Protein AF-A0AAU1HP41-F1 (afdb_monomer_lite)

Secondary structure (DSSP, 8-state):
-GGGGGTTT-HHHHHHHHHHHHHHH--SSSS--TT---TTTHHHHHHHHHHHTEE--SBTB--EEE---SSSEEEEE-TTS-EEEEE-TT--TT--EEEEEEETTEE---SEE-HHHHHH-EEEEEEEESS--TTTT-SGGGSPP---SSS------SPPP--B--EETTTTPEEEEGGG--STTEEEEEE-----GGG-EEE-TTSBEEETTEEEEEES-SSTTPEEEEE-----GGGB-EEETTTTEEEETTTTEEEE-GGG---TTEE-EEE-----GGG-EE---

Radius of gyration: 26.02 Å; chains: 1; bounding box: 63×40×63 Å

pLDDT: mean 93.65, std 10.27, range [44.28, 98.88]

Sequence (289 aa):
MPWEYTYIGQPWKTQRIVRQVQNELWNNSPANWGVGNDDLGTMSAWYVWSAMGFYPQTPGTADLALGSPLFTNVTITLGNGKKMVVNAPKAATDAPYVQSATLNGSTWNNAYLPPSFVSDGGTLNLDLGTSANTGWATAPSSAPPSYGGNGGPKPPGPQPLPTGPVRSGIAGKCLDVDQGSSADGTRIQTWSCNNSAAQQFALTPDGNLRGLGKCADISGGTENHASVVLWSCHGGPNQKWTYNASTKALVNPQSGRCLDIPESSDRDGTQLQIFDCNSTAAQQWSLPS

Foldseek 3Di:
DLLCCLQQLAQLSSLVVLLVCLVPQDDDDPDDRNQPDCVVVVVVVSNVQVQCQWAPPDPLFQKTQGWAHQDQWDWDQDPVRAIAIEHENPRHSQFSAFPFKDWQNHGQQARIDHSCCRVHNTYMYTYTGNDHDSPGQRDNVRGDDDDPPPPDPDRDGPPPAQWFFWFFLQVRWGFFFVVLDQDAFTFGFTAHDDRDQRRIWGQDPLQFTDGPQFGFFFADDLAWFGFTHTHHDPSDLRRGWDADPVLQFTARPVNRWTFFQPPSDNDGPGTIHTDHDDSDSRGHIDGGD

Structure (mmCIF, N/CA/C/O backbone):
data_AF-A0AAU1HP41-F1
#
_entry.id   AF-A0AAU1HP41-F1
#
loop_
_atom_site.group_PDB
_atom_site.id
_atom_site.type_symbol
_atom_site.label_atom_id
_atom_site.label_alt_id
_atom_site.label_comp_id
_atom_site.label_asym_id
_atom_site.label_entity_id
_atom_site.label_seq_id
_atom_site.pdbx_PDB_ins_code
_atom_site.Cartn_x
_atom_site.Cartn_y
_atom_site.Cartn_z
_atom_site.occupancy
_atom_site.B_iso_or_equiv
_atom_site.auth_seq_id
_atom_site.auth_comp_id
_atom_site.auth_asym_id
_atom_site.auth_atom_id
_atom_site.pdbx_PDB_model_num
ATOM 1 N N . MET A 1 1 ? -16.060 14.290 11.381 1.00 79.44 1 MET A N 1
ATOM 2 C CA . MET A 1 1 ? -14.845 13.453 11.480 1.00 79.44 1 MET A CA 1
ATOM 3 C C . MET A 1 1 ? -14.662 12.982 12.922 1.00 79.44 1 MET A C 1
ATOM 5 O O . MET A 1 1 ? -14.083 13.715 13.711 1.00 79.44 1 MET A O 1
ATOM 9 N N . PRO A 1 2 ? -15.211 11.815 13.311 1.00 92.75 2 PRO A N 1
ATOM 10 C CA . PRO A 1 2 ? -15.172 11.329 14.699 1.00 92.75 2 PRO A CA 1
ATOM 11 C C . PRO A 1 2 ? -13.755 11.129 15.246 1.00 92.75 2 PRO A C 1
ATOM 13 O O . PRO A 1 2 ? -13.524 11.347 16.429 1.00 92.75 2 PRO A O 1
ATOM 16 N N . TRP A 1 3 ? -12.819 10.740 14.378 1.00 96.06 3 TRP A N 1
ATOM 17 C CA . TRP A 1 3 ? -11.441 10.408 14.730 1.00 96.06 3 TRP A CA 1
ATOM 18 C C . TRP A 1 3 ? -10.647 11.588 15.296 1.00 96.06 3 TRP A C 1
ATOM 20 O O . TRP A 1 3 ? -9.778 11.369 16.125 1.00 96.06 3 TRP A O 1
ATOM 30 N N . GLU A 1 4 ? -11.002 12.835 14.977 1.00 95.38 4 GLU A N 1
ATOM 31 C CA . GLU A 1 4 ? -10.253 14.013 15.444 1.00 95.38 4 GLU A CA 1
ATOM 32 C C . GLU A 1 4 ? -10.264 14.203 16.965 1.00 95.38 4 GLU A C 1
ATOM 34 O O . GLU A 1 4 ? -9.373 14.839 17.529 1.00 95.38 4 GLU A O 1
ATOM 39 N N . TYR A 1 5 ? -11.223 13.599 17.675 1.00 97.50 5 TYR A N 1
ATOM 40 C CA . TYR A 1 5 ? -11.211 13.639 19.133 1.00 97.50 5 TYR A CA 1
ATOM 41 C C . TYR A 1 5 ? -9.976 12.949 19.742 1.00 97.50 5 TYR A C 1
ATOM 43 O O . TYR A 1 5 ? -9.585 13.316 20.852 1.00 97.50 5 TYR A O 1
ATOM 51 N N . THR A 1 6 ? -9.319 12.013 19.040 1.00 95.62 6 THR A N 1
ATOM 52 C CA . THR A 1 6 ? -8.060 11.406 19.516 1.00 95.62 6 THR A CA 1
ATOM 53 C C . THR A 1 6 ? -6.905 12.405 19.528 1.00 95.62 6 THR A C 1
ATOM 55 O O . THR A 1 6 ? -6.039 12.314 20.393 1.00 95.62 6 THR A O 1
ATOM 58 N N . TYR A 1 7 ? -6.900 13.381 18.616 1.00 94.62 7 TYR A N 1
ATOM 59 C CA . TYR A 1 7 ? -5.837 14.387 18.494 1.00 94.62 7 TYR A CA 1
ATOM 60 C C . TYR A 1 7 ? -5.927 15.475 19.565 1.00 94.62 7 TYR A C 1
ATOM 62 O O . TYR A 1 7 ? -4.925 16.096 19.906 1.00 94.62 7 TYR A O 1
ATOM 70 N N . ILE A 1 8 ? -7.115 15.680 20.139 1.00 94.94 8 ILE A N 1
ATOM 71 C CA . ILE A 1 8 ? -7.356 16.678 21.193 1.00 94.94 8 ILE A CA 1
ATOM 72 C C . ILE A 1 8 ? -7.513 16.054 22.588 1.00 94.94 8 ILE A C 1
ATOM 74 O O . ILE A 1 8 ? -8.130 16.654 23.471 1.00 94.94 8 ILE A O 1
ATOM 78 N N . GLY A 1 9 ? -6.989 14.839 22.785 1.00 96.06 9 GLY A N 1
ATOM 79 C CA . GLY A 1 9 ? -6.957 14.164 24.088 1.00 96.06 9 GLY A CA 1
ATOM 80 C C . GLY A 1 9 ? -8.326 13.704 24.596 1.00 96.06 9 GLY A C 1
ATOM 81 O O . GLY A 1 9 ? -8.519 13.572 25.803 1.00 96.06 9 GLY A O 1
ATOM 82 N N . GLN A 1 10 ? -9.293 13.479 23.699 1.00 98.25 10 GLN A N 1
ATOM 83 C CA . GLN A 1 10 ? -10.660 13.066 24.043 1.00 98.25 10 GLN A CA 1
ATOM 84 C C . GLN A 1 10 ? -11.098 11.764 23.345 1.00 98.25 10 GLN A C 1
ATOM 86 O O . GLN A 1 10 ? -12.212 11.703 22.815 1.00 98.25 10 GLN A O 1
ATOM 91 N N . PRO A 1 11 ? -10.282 10.691 23.341 1.00 98.31 11 PRO A N 1
ATOM 92 C CA . PRO A 1 11 ? -10.546 9.481 22.553 1.00 98.31 11 PRO A CA 1
ATOM 93 C C . PRO A 1 11 ? -11.889 8.799 22.871 1.00 98.31 11 PRO A C 1
ATOM 95 O O . PRO A 1 11 ? -12.501 8.202 21.985 1.00 98.31 11 PRO A O 1
ATOM 98 N N . TRP A 1 12 ? -12.424 8.946 24.089 1.00 98.69 12 TRP A N 1
ATOM 99 C CA . TRP A 1 12 ? -13.753 8.425 24.443 1.00 98.69 12 TRP A CA 1
ATOM 100 C C . TRP A 1 12 ? -14.886 9.036 23.601 1.00 98.69 12 TRP A C 1
ATOM 102 O O . TRP A 1 12 ? -15.917 8.397 23.384 1.00 98.69 12 TRP A O 1
ATOM 112 N N . LYS A 1 13 ? -14.713 10.259 23.079 1.00 98.56 13 LYS A N 1
ATOM 113 C CA . LYS A 1 13 ? -15.671 10.859 22.141 1.00 98.56 13 LYS A CA 1
ATOM 114 C C . LYS A 1 13 ? -15.583 10.215 20.757 1.00 98.56 13 LYS A C 1
ATOM 116 O O . LYS A 1 13 ? -16.639 9.965 20.181 1.00 98.56 13 LYS A O 1
ATOM 121 N N . THR A 1 14 ? -14.382 9.882 20.266 1.00 98.50 14 THR A N 1
ATOM 122 C CA . THR A 1 14 ? -14.207 9.072 19.043 1.00 98.50 14 THR A CA 1
ATOM 123 C C . THR A 1 14 ? -14.948 7.750 19.189 1.00 98.50 14 THR A C 1
ATOM 125 O O . THR A 1 14 ? -15.800 7.432 18.367 1.00 98.50 14 THR A O 1
ATOM 128 N N . GLN A 1 15 ? -14.679 7.022 20.275 1.00 98.50 15 GLN A N 1
ATOM 129 C CA . GLN A 1 15 ? -15.275 5.715 20.567 1.00 98.50 15 GLN A CA 1
ATOM 130 C C . GLN A 1 15 ? -16.809 5.765 20.549 1.00 98.50 15 GLN A C 1
ATOM 132 O O . GLN A 1 15 ? -17.451 4.969 19.864 1.00 98.50 15 GLN A O 1
ATOM 137 N N . ARG A 1 16 ? -17.401 6.753 21.233 1.00 98.12 16 ARG A N 1
ATOM 138 C CA . ARG A 1 16 ? -18.856 6.957 21.267 1.00 98.12 16 ARG A CA 1
ATOM 139 C C . ARG A 1 16 ? -19.442 7.246 19.886 1.00 98.12 16 ARG A C 1
ATOM 141 O O . ARG A 1 16 ? -20.407 6.599 19.494 1.00 98.12 16 ARG A O 1
ATOM 148 N N . ILE A 1 17 ? -18.887 8.220 19.162 1.00 97.94 17 ILE A N 1
ATOM 149 C CA . ILE A 1 17 ? -19.457 8.666 17.883 1.00 97.94 17 ILE A CA 1
ATOM 150 C C . ILE A 1 17 ? -19.257 7.614 16.789 1.00 97.94 17 ILE A C 1
ATOM 152 O O . ILE A 1 17 ? -20.177 7.371 16.016 1.00 97.94 17 ILE A O 1
ATOM 156 N N . VAL A 1 18 ? -18.099 6.947 16.732 1.00 97.81 18 VAL A N 1
ATOM 157 C CA . VAL A 1 18 ? -17.873 5.843 15.784 1.00 97.81 18 VAL A CA 1
ATOM 158 C C . VAL A 1 18 ? -18.879 4.720 16.027 1.00 97.81 18 VAL A C 1
ATOM 160 O O . VAL A 1 18 ? -19.493 4.251 15.072 1.00 97.81 18 VAL A O 1
ATOM 163 N N . ARG A 1 19 ? -19.116 4.334 17.289 1.00 97.62 19 ARG A N 1
ATOM 164 C CA . ARG A 1 19 ? -20.118 3.309 17.606 1.00 97.62 19 ARG A CA 1
ATOM 165 C C . ARG A 1 19 ? -21.534 3.744 17.251 1.00 97.62 19 ARG A C 1
ATOM 167 O O . ARG A 1 19 ? -22.292 2.947 16.711 1.00 97.62 19 ARG A O 1
ATOM 174 N N . GLN A 1 20 ? -21.879 5.002 17.507 1.00 95.88 20 GLN A N 1
ATOM 175 C CA . GLN A 1 20 ? -23.170 5.553 17.106 1.00 95.88 20 GLN A CA 1
ATOM 176 C C . GLN A 1 20 ? -23.376 5.432 15.588 1.00 95.88 20 GLN A C 1
ATOM 178 O O . GLN A 1 20 ? -24.376 4.877 15.149 1.00 95.88 20 GLN A O 1
ATOM 183 N N . VAL A 1 21 ? -22.388 5.849 14.790 1.00 94.94 21 VAL A N 1
ATOM 184 C CA . VAL A 1 21 ? -22.427 5.735 13.322 1.00 94.94 21 VAL A CA 1
ATOM 185 C C . VAL A 1 21 ? -22.571 4.278 12.869 1.00 94.94 21 VAL A C 1
ATOM 187 O O . VAL A 1 21 ? -23.380 3.989 11.990 1.00 94.94 21 VAL A O 1
ATOM 190 N N . GLN A 1 22 ? -21.818 3.354 13.473 1.00 94.62 22 GLN A N 1
ATOM 191 C CA . GLN A 1 22 ? -21.912 1.920 13.177 1.00 94.62 22 GLN A CA 1
ATOM 192 C C . GLN A 1 22 ? -23.307 1.352 13.463 1.00 94.62 22 GLN A C 1
ATOM 194 O O . GLN A 1 22 ? -23.790 0.540 12.682 1.00 94.62 22 GLN A O 1
ATOM 199 N N . ASN A 1 23 ? -23.942 1.772 14.558 1.00 92.56 23 ASN A N 1
ATOM 200 C CA . ASN A 1 23 ? -25.245 1.259 14.981 1.00 92.56 23 ASN A CA 1
ATOM 201 C C . ASN A 1 23 ? -26.420 1.890 14.215 1.00 92.56 23 ASN A C 1
ATOM 203 O O . ASN A 1 23 ? -27.453 1.247 14.058 1.00 92.56 23 ASN A O 1
ATOM 207 N N . GLU A 1 24 ? -26.293 3.149 13.788 1.00 92.12 24 GLU A N 1
ATOM 208 C CA . GLU A 1 24 ? -27.407 3.913 13.209 1.00 92.12 24 GLU A CA 1
ATOM 209 C C . GLU A 1 24 ? -27.415 3.911 11.678 1.00 92.12 24 GLU A C 1
ATOM 211 O O . GLU A 1 24 ? -28.488 3.920 11.077 1.00 92.12 24 GLU A O 1
ATOM 216 N N . LEU A 1 25 ? -26.245 3.917 11.027 1.00 92.31 25 LEU A N 1
ATOM 217 C CA . LEU A 1 25 ? -26.177 4.094 9.569 1.00 92.31 25 LEU A CA 1
ATOM 218 C C . LEU A 1 25 ? -26.059 2.778 8.795 1.00 92.31 25 LEU A C 1
ATOM 220 O O . LEU A 1 25 ? -26.446 2.725 7.625 1.00 92.31 25 LEU A O 1
ATOM 224 N N . TRP A 1 26 ? -25.543 1.726 9.433 1.00 90.62 26 TRP A N 1
ATOM 225 C CA . TRP A 1 26 ? -25.261 0.442 8.795 1.00 90.62 26 TRP A CA 1
ATOM 226 C C . TRP A 1 26 ? -26.272 -0.625 9.196 1.00 90.62 26 TRP A C 1
ATOM 228 O O . TRP A 1 26 ? -26.598 -0.794 10.368 1.00 90.62 26 TRP A O 1
ATOM 238 N N . ASN A 1 27 ? -26.745 -1.384 8.212 1.00 88.94 27 ASN A N 1
ATOM 239 C CA . ASN A 1 27 ? -27.594 -2.551 8.418 1.00 88.94 27 ASN A CA 1
ATOM 240 C C . ASN A 1 27 ? -27.361 -3.583 7.303 1.00 88.94 27 ASN A C 1
ATOM 242 O O . ASN A 1 27 ? -26.686 -3.308 6.315 1.00 88.94 27 ASN A O 1
ATOM 246 N N . ASN A 1 28 ? -27.908 -4.784 7.479 1.00 89.94 28 ASN A N 1
ATOM 247 C CA . ASN A 1 28 ? -27.791 -5.898 6.533 1.00 89.94 28 ASN A CA 1
ATOM 248 C C . ASN A 1 28 ? -29.028 -6.069 5.627 1.00 89.94 28 ASN A C 1
ATOM 250 O O . ASN A 1 28 ? -29.192 -7.120 5.008 1.00 89.94 28 ASN A O 1
ATOM 254 N N . SER A 1 29 ? -29.918 -5.075 5.570 1.00 89.50 29 SER A N 1
ATOM 255 C CA . SER A 1 29 ? -31.093 -5.076 4.690 1.00 89.50 29 SER A CA 1
ATOM 256 C C . SER A 1 29 ? -30.700 -4.578 3.296 1.00 89.50 29 SER A C 1
ATOM 258 O O . SER A 1 29 ? -29.808 -3.756 3.198 1.00 89.50 29 SER A O 1
ATOM 260 N N . PRO A 1 30 ? -31.345 -4.996 2.195 1.00 84.50 30 PRO A N 1
ATOM 261 C CA . PRO A 1 30 ? -31.086 -4.430 0.864 1.00 84.50 30 PRO A CA 1
ATOM 262 C C . PRO A 1 30 ? -31.612 -2.990 0.684 1.00 84.50 30 PRO A C 1
ATOM 264 O O . PRO A 1 30 ? -31.356 -2.367 -0.342 1.00 84.50 30 PRO A O 1
ATOM 267 N N . ALA A 1 31 ? -32.372 -2.464 1.649 1.00 80.19 31 ALA A N 1
ATOM 268 C CA . ALA A 1 31 ? -32.964 -1.127 1.627 1.00 80.19 31 ALA A CA 1
ATOM 269 C C . ALA A 1 31 ? -32.687 -0.355 2.930 1.00 80.19 31 ALA A C 1
ATOM 271 O O . ALA A 1 31 ? -32.374 -0.957 3.958 1.00 80.19 31 ALA A O 1
ATOM 272 N N . ASN A 1 32 ? -32.882 0.970 2.890 1.00 78.31 32 ASN A N 1
ATOM 273 C CA . ASN A 1 32 ? -32.722 1.902 4.018 1.00 78.31 32 ASN A CA 1
ATOM 274 C C . ASN A 1 32 ? -31.289 1.991 4.566 1.00 78.31 32 ASN A C 1
ATOM 276 O O . ASN A 1 32 ? -31.070 1.966 5.776 1.00 78.31 32 ASN A O 1
ATOM 280 N N . TRP A 1 33 ? -30.300 2.088 3.679 1.00 77.75 33 TRP A N 1
ATOM 281 C CA . TRP A 1 33 ? -28.912 2.340 4.070 1.00 77.75 33 TRP A CA 1
ATOM 282 C C . TRP A 1 33 ? -28.741 3.815 4.435 1.00 77.75 33 TRP A C 1
ATOM 284 O O . TRP A 1 33 ? -28.965 4.691 3.602 1.00 77.75 33 TRP A O 1
ATOM 294 N N . GLY A 1 34 ? -28.338 4.096 5.677 1.00 78.44 34 GLY A N 1
ATOM 295 C CA . GLY A 1 34 ? -28.176 5.464 6.186 1.00 78.44 34 GLY A CA 1
ATOM 296 C C . GLY A 1 34 ? -26.899 6.164 5.709 1.00 78.44 34 GLY A C 1
ATOM 297 O O . GLY A 1 34 ? -26.675 7.323 6.045 1.00 78.44 34 GLY A O 1
ATOM 298 N N . VAL A 1 35 ? -26.053 5.465 4.948 1.00 83.31 35 VAL A N 1
ATOM 299 C CA . VAL A 1 35 ? -24.711 5.919 4.548 1.00 83.31 35 VAL A CA 1
ATOM 300 C C . VAL A 1 35 ? -24.665 6.665 3.214 1.00 83.31 35 VAL A C 1
ATOM 302 O O . VAL A 1 35 ? -23.677 7.338 2.944 1.00 83.31 35 VAL A O 1
ATOM 305 N N . GLY A 1 36 ? -25.720 6.583 2.396 1.00 87.44 36 GLY A N 1
ATOM 306 C CA . GLY A 1 36 ? -25.713 7.119 1.032 1.00 87.44 36 GLY A CA 1
ATOM 307 C C . GLY A 1 36 ? -24.971 6.212 0.042 1.00 87.44 36 GLY A C 1
ATOM 308 O O . GLY A 1 36 ? -25.052 4.988 0.144 1.00 87.44 36 GLY A O 1
ATOM 309 N N . ASN A 1 37 ? -24.286 6.809 -0.939 1.00 90.31 37 ASN A N 1
ATOM 310 C CA . ASN A 1 37 ? -23.485 6.072 -1.921 1.00 90.31 37 ASN A CA 1
ATOM 311 C C . ASN A 1 37 ? -22.275 5.411 -1.248 1.00 90.31 37 ASN A C 1
ATOM 313 O O . ASN A 1 37 ? -21.637 6.004 -0.386 1.00 90.31 37 ASN A O 1
ATOM 317 N N . ASP A 1 38 ? -21.918 4.202 -1.683 1.00 90.94 38 ASP A N 1
ATOM 318 C CA . ASP A 1 38 ? -20.746 3.494 -1.152 1.00 90.94 38 ASP A CA 1
ATOM 319 C C . ASP A 1 38 ? -19.402 4.068 -1.654 1.00 90.94 38 ASP A C 1
ATOM 321 O O . ASP A 1 38 ? -18.347 3.783 -1.088 1.00 90.94 38 ASP A O 1
ATOM 325 N N . ASP A 1 39 ? -19.441 4.892 -2.707 1.00 93.75 39 ASP A N 1
ATOM 326 C CA . ASP A 1 39 ? -18.284 5.551 -3.322 1.00 93.75 39 ASP A CA 1
ATOM 327 C C . ASP A 1 39 ? -17.138 4.572 -3.623 1.00 93.75 39 ASP A C 1
ATOM 329 O O . ASP A 1 39 ? -16.002 4.725 -3.171 1.00 93.75 39 ASP A O 1
ATOM 333 N N . LEU A 1 40 ? -17.473 3.535 -4.402 1.00 94.75 40 LEU A N 1
ATOM 334 C CA . LEU A 1 40 ? -16.558 2.487 -4.870 1.00 94.75 40 LEU A CA 1
ATOM 335 C C . LEU A 1 40 ? -15.819 1.764 -3.726 1.00 94.75 40 LEU A C 1
ATOM 337 O O . LEU A 1 40 ? -14.632 1.458 -3.841 1.00 94.75 40 LEU A O 1
ATOM 341 N N . GLY A 1 41 ? -16.516 1.483 -2.622 1.00 94.81 41 GLY A N 1
ATOM 342 C CA . GLY A 1 41 ? -15.974 0.789 -1.455 1.00 94.81 41 GLY A CA 1
ATOM 343 C C . GLY A 1 41 ? -15.453 1.707 -0.355 1.00 94.81 41 GLY A C 1
ATOM 344 O O . GLY A 1 41 ? -14.999 1.204 0.672 1.00 94.81 41 GLY A O 1
ATOM 345 N N . THR A 1 42 ? -15.511 3.030 -0.520 1.00 94.19 42 THR A N 1
ATOM 346 C CA . THR A 1 42 ? -15.026 3.983 0.490 1.00 94.19 42 THR A CA 1
ATOM 347 C C . THR A 1 42 ? -15.806 3.857 1.798 1.00 94.19 42 THR A C 1
ATOM 349 O O . THR A 1 42 ? -15.206 3.719 2.869 1.00 94.19 42 THR A O 1
ATOM 352 N N . MET A 1 43 ? -17.140 3.848 1.729 1.00 94.25 43 MET A N 1
ATOM 353 C CA . MET A 1 43 ? -17.979 3.738 2.927 1.00 94.25 43 MET A CA 1
ATOM 354 C C . MET A 1 43 ? -17.866 2.345 3.546 1.00 94.25 43 MET A C 1
ATOM 356 O O . MET A 1 43 ? -17.668 2.219 4.757 1.00 94.25 43 MET A O 1
ATOM 360 N N . SER A 1 44 ? -17.905 1.296 2.723 1.00 94.56 44 SER A N 1
ATOM 361 C CA . SER A 1 44 ? -17.700 -0.083 3.176 1.00 94.56 44 SER A CA 1
ATOM 362 C C . SER A 1 44 ? -16.354 -0.267 3.884 1.00 94.56 44 SER A C 1
ATOM 364 O O . SER A 1 44 ? -16.296 -0.848 4.970 1.00 94.56 44 SER A O 1
ATOM 366 N N . ALA A 1 45 ? -15.266 0.281 3.334 1.00 96.50 45 ALA A N 1
ATOM 367 C CA . ALA A 1 45 ? -13.952 0.241 3.967 1.00 96.50 45 ALA A CA 1
ATOM 368 C C . ALA A 1 45 ? -13.954 0.976 5.313 1.00 96.50 45 ALA A C 1
ATOM 370 O O . ALA A 1 45 ? -13.386 0.469 6.281 1.00 96.50 45 ALA A O 1
ATOM 371 N N . TRP A 1 46 ? -14.628 2.127 5.414 1.00 96.25 46 TRP A N 1
ATOM 372 C CA . TRP A 1 46 ? -14.774 2.841 6.684 1.00 96.25 46 TRP A CA 1
ATOM 373 C C . TRP A 1 46 ? -15.432 1.972 7.761 1.00 96.25 46 TRP A C 1
ATOM 375 O O . TRP A 1 46 ? -14.952 1.929 8.901 1.00 96.25 46 TRP A O 1
ATOM 385 N N . TYR A 1 47 ? -16.488 1.230 7.408 1.00 96.19 47 TYR A N 1
ATOM 386 C CA . TYR A 1 47 ? -17.125 0.291 8.331 1.00 96.19 47 TYR A CA 1
ATOM 387 C C . TYR A 1 47 ? -16.162 -0.814 8.761 1.00 96.19 47 TYR A C 1
ATOM 389 O O . TYR A 1 47 ? -15.995 -1.037 9.956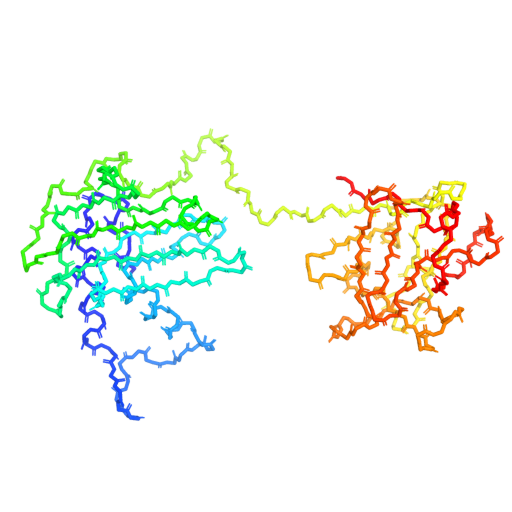 1.00 96.19 47 TYR A O 1
ATOM 397 N N . VAL A 1 48 ? -15.474 -1.458 7.814 1.00 97.56 48 VAL A N 1
ATOM 398 C CA . VAL A 1 48 ? -14.530 -2.547 8.112 1.00 97.56 48 VAL A CA 1
ATOM 399 C C . VAL A 1 48 ? -13.412 -2.072 9.043 1.00 97.56 48 VAL A C 1
ATOM 401 O O . VAL A 1 48 ? -13.200 -2.677 10.091 1.00 97.56 48 VAL A O 1
ATOM 404 N N . TRP A 1 49 ? -12.741 -0.962 8.727 1.00 97.94 49 TRP A N 1
ATOM 405 C CA . TRP A 1 49 ? -11.693 -0.388 9.579 1.00 97.94 49 TRP A CA 1
ATOM 406 C C . TRP A 1 49 ? -12.213 -0.072 10.984 1.00 97.94 49 TRP A C 1
ATOM 408 O O . TRP A 1 49 ? -11.689 -0.570 11.984 1.00 97.94 49 TRP A O 1
ATOM 418 N N . SER A 1 50 ? -13.308 0.683 11.074 1.00 97.62 50 SER A N 1
ATOM 419 C CA . SER A 1 50 ? -13.880 1.059 12.367 1.00 97.62 50 SER A CA 1
ATOM 420 C C . SER A 1 50 ? -14.358 -0.149 13.184 1.00 97.62 50 SER A C 1
ATOM 422 O O . SER A 1 50 ? -14.232 -0.139 14.409 1.00 97.62 50 SER A O 1
ATOM 424 N N . ALA A 1 51 ? -14.868 -1.204 12.543 1.00 97.69 51 ALA A N 1
ATOM 425 C CA . ALA A 1 51 ? -15.298 -2.439 13.199 1.00 97.69 51 ALA A CA 1
ATOM 426 C C . ALA A 1 51 ? -14.117 -3.240 13.762 1.00 97.69 51 ALA A C 1
ATOM 428 O O . ALA A 1 51 ? -14.251 -3.880 14.808 1.00 97.69 51 ALA A O 1
ATOM 429 N N . MET A 1 52 ? -12.949 -3.163 13.116 1.00 98.12 52 MET A N 1
ATOM 430 C CA . MET A 1 52 ? -11.694 -3.710 13.643 1.00 98.12 52 MET A CA 1
ATOM 431 C C . MET A 1 52 ? -11.128 -2.890 14.811 1.00 98.12 52 MET A C 1
ATOM 433 O O . MET A 1 52 ? -10.284 -3.383 15.557 1.00 98.12 52 MET A O 1
ATOM 437 N N . GLY A 1 53 ? -11.628 -1.668 15.008 1.00 97.69 53 GLY A N 1
ATOM 438 C CA . GLY A 1 53 ? -11.304 -0.816 16.147 1.00 97.69 53 GLY A CA 1
ATOM 439 C C . GLY A 1 53 ? -10.202 0.205 15.890 1.00 97.69 53 GLY A C 1
ATOM 440 O O . GLY A 1 53 ? -9.706 0.783 16.850 1.00 97.69 53 GLY A O 1
ATOM 441 N N . PHE A 1 54 ? -9.818 0.465 14.640 1.00 97.50 54 PHE A N 1
ATOM 442 C CA . PHE A 1 54 ? -8.811 1.475 14.290 1.00 97.50 54 PHE A CA 1
ATOM 443 C C . PHE A 1 54 ? -9.019 2.010 12.866 1.00 97.50 54 PHE A C 1
ATOM 445 O O . PHE A 1 54 ? -9.723 1.398 12.071 1.00 97.50 54 PHE A O 1
ATOM 452 N N . TYR A 1 55 ? -8.419 3.149 12.520 1.00 97.75 55 TYR A N 1
ATOM 453 C CA . TYR A 1 55 ? -8.632 3.784 11.214 1.00 97.75 55 TYR A CA 1
ATOM 454 C C . TYR A 1 55 ? -7.376 4.498 10.687 1.00 97.75 55 TYR A C 1
ATOM 456 O O . TYR A 1 55 ? -6.704 5.184 11.464 1.00 97.75 55 TYR A O 1
ATOM 464 N N . PRO A 1 56 ? -7.055 4.389 9.383 1.00 95.62 56 PRO A N 1
ATOM 465 C CA . PRO A 1 56 ? -5.951 5.118 8.758 1.00 95.62 56 PRO A CA 1
ATOM 466 C C . PRO A 1 56 ? -6.341 6.588 8.522 1.00 95.62 56 PRO A C 1
ATOM 468 O O . PRO A 1 56 ? -6.667 6.997 7.410 1.00 95.62 56 PRO A O 1
ATOM 471 N N . GLN A 1 57 ? -6.352 7.385 9.594 1.00 94.25 57 GLN A N 1
ATOM 472 C CA . GLN A 1 57 ? -6.854 8.766 9.571 1.00 94.25 57 GLN A CA 1
ATOM 473 C C . GLN A 1 57 ? -5.986 9.717 8.737 1.00 94.25 57 GLN A C 1
ATOM 475 O O . GLN A 1 57 ? -6.517 10.651 8.138 1.00 94.25 57 GLN A O 1
ATOM 480 N N . THR A 1 58 ? -4.678 9.459 8.664 1.00 90.06 58 THR A N 1
ATOM 481 C CA . THR A 1 58 ? -3.722 10.271 7.902 1.00 90.06 58 THR A CA 1
ATOM 482 C C . THR A 1 58 ? -3.144 9.446 6.748 1.00 90.06 58 THR A C 1
ATOM 484 O O . THR A 1 58 ? -2.107 8.803 6.909 1.00 90.06 58 THR A O 1
ATOM 487 N N . PRO A 1 59 ? -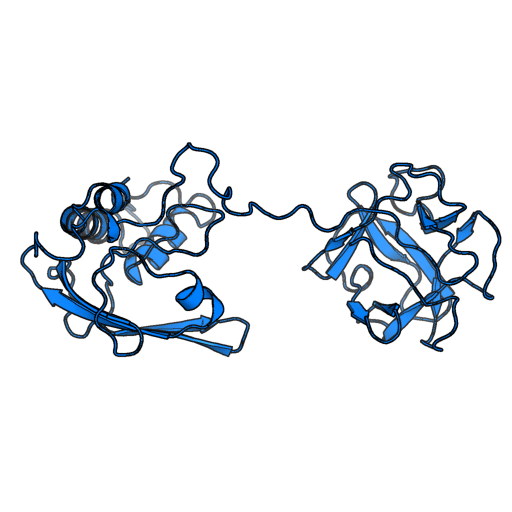3.782 9.428 5.562 1.00 85.94 59 PRO A N 1
ATOM 488 C CA . PRO A 1 59 ? -3.220 8.742 4.405 1.00 85.94 59 PRO A CA 1
ATOM 489 C C . PRO A 1 59 ? -1.785 9.200 4.113 1.00 85.94 59 PRO A C 1
ATOM 491 O O . PRO A 1 59 ? -1.495 10.395 4.080 1.00 85.94 59 PRO A O 1
ATOM 494 N N . GLY A 1 60 ? -0.887 8.239 3.890 1.00 83.12 60 GLY A N 1
ATOM 495 C CA . GLY A 1 60 ? 0.548 8.485 3.701 1.00 83.12 60 GLY A CA 1
ATOM 496 C C . GLY A 1 60 ? 1.399 8.207 4.942 1.00 83.12 60 GLY A C 1
ATOM 497 O O . GLY A 1 60 ? 2.617 8.107 4.818 1.00 83.12 60 GLY A O 1
ATOM 498 N N . THR A 1 61 ? 0.789 8.009 6.110 1.00 86.44 61 THR A N 1
ATOM 499 C CA . THR A 1 61 ? 1.455 7.416 7.274 1.00 86.44 61 THR A CA 1
ATOM 500 C C . THR A 1 61 ? 0.931 6.001 7.532 1.00 86.44 61 THR A C 1
ATOM 502 O O . THR A 1 61 ? -0.076 5.579 6.961 1.00 86.44 61 THR A O 1
ATOM 505 N N . ALA A 1 62 ? 1.662 5.231 8.341 1.00 90.38 62 ALA A N 1
ATOM 506 C CA . ALA A 1 62 ? 1.300 3.856 8.700 1.00 90.38 62 ALA A CA 1
ATOM 507 C C . ALA A 1 62 ? 0.776 3.730 10.141 1.00 90.38 62 ALA A C 1
ATOM 509 O O . ALA A 1 62 ? 0.472 2.625 10.586 1.00 90.38 62 ALA A O 1
ATOM 510 N N . ASP A 1 63 ? 0.690 4.836 10.886 1.00 92.50 63 ASP A N 1
ATOM 511 C CA . ASP A 1 63 ? -0.033 4.850 12.152 1.00 92.50 63 ASP A CA 1
ATOM 512 C C . ASP A 1 63 ? -1.545 4.749 11.920 1.00 92.50 63 ASP A C 1
ATOM 514 O O . ASP A 1 63 ? -2.087 5.197 10.909 1.00 92.50 63 ASP A O 1
ATOM 518 N N . LEU A 1 64 ? -2.228 4.121 12.872 1.00 96.56 64 LEU A N 1
ATOM 519 C CA . LEU A 1 64 ? -3.676 3.943 12.832 1.00 96.56 64 LEU A CA 1
ATOM 520 C C . LEU A 1 64 ? -4.278 4.616 14.058 1.00 96.56 64 LEU A C 1
ATOM 522 O O . LEU A 1 64 ? -3.923 4.258 15.179 1.00 96.56 64 LEU A O 1
ATOM 526 N N . ALA A 1 65 ? -5.209 5.549 13.874 1.00 97.31 65 ALA A N 1
ATOM 527 C CA . ALA A 1 65 ? -5.962 6.121 14.984 1.00 97.31 65 ALA A CA 1
ATOM 528 C C . ALA A 1 65 ? -6.762 5.007 15.676 1.00 97.31 65 ALA A C 1
ATOM 530 O O . ALA A 1 65 ? -7.450 4.227 15.014 1.00 97.31 65 ALA A O 1
ATOM 531 N N . LEU A 1 66 ? -6.655 4.907 17.000 1.00 97.69 66 LEU A N 1
ATOM 532 C CA . LEU A 1 66 ? -7.244 3.820 17.775 1.00 97.69 66 LEU A CA 1
ATOM 533 C C . LEU A 1 66 ? -8.654 4.203 18.240 1.00 97.69 66 LEU A C 1
ATOM 535 O O . LEU A 1 66 ? -8.871 5.239 18.868 1.00 97.69 66 LEU A O 1
ATOM 539 N N . GLY A 1 67 ? -9.617 3.347 17.914 1.00 96.69 67 GLY A N 1
ATOM 540 C CA . GLY A 1 67 ? -11.017 3.441 18.310 1.00 96.69 67 GLY A CA 1
ATOM 541 C C . GLY A 1 67 ? -11.388 2.308 19.261 1.00 96.69 67 GLY A C 1
ATOM 542 O O . GLY A 1 67 ? -10.712 2.082 20.262 1.00 96.69 67 GLY A O 1
ATOM 543 N N . SER A 1 68 ? -12.489 1.618 18.961 1.00 97.38 68 SER A N 1
ATOM 544 C CA . SER A 1 68 ? -12.968 0.474 19.737 1.00 97.38 68 SER A CA 1
ATOM 545 C C . SER A 1 68 ? -13.601 -0.577 18.823 1.00 97.38 68 SER A C 1
ATOM 547 O O . SER A 1 68 ? -14.451 -0.218 17.999 1.00 97.38 68 SER A O 1
ATOM 549 N N . PRO A 1 69 ? -13.189 -1.853 18.920 1.00 98.19 69 PRO A N 1
ATOM 550 C CA . PRO A 1 69 ? -13.654 -2.900 18.022 1.00 98.19 69 PRO A CA 1
ATOM 551 C C . PRO A 1 69 ? -15.114 -3.291 18.279 1.00 98.19 69 PRO A C 1
ATOM 553 O O . PRO A 1 69 ? -15.651 -3.158 19.382 1.00 98.19 69 PRO A O 1
ATOM 556 N N . LEU A 1 70 ? -15.769 -3.796 17.235 1.00 97.44 70 LEU A N 1
ATOM 557 C CA . LEU A 1 70 ? -17.081 -4.448 17.316 1.00 97.44 70 LEU A CA 1
ATOM 558 C C . LEU A 1 70 ? -16.962 -5.925 17.710 1.00 97.44 70 LEU A C 1
ATOM 560 O O . LEU A 1 70 ? -17.844 -6.454 18.379 1.00 97.44 70 LEU A O 1
ATOM 564 N N . PHE A 1 71 ? -15.875 -6.578 17.301 1.00 97.75 71 PHE A N 1
ATOM 565 C CA . PHE A 1 71 ? -15.667 -8.009 17.492 1.00 97.75 71 PHE A CA 1
ATOM 566 C C . PHE A 1 71 ? -14.783 -8.304 18.699 1.00 97.75 71 PHE A C 1
ATOM 568 O O . PHE A 1 71 ? -13.864 -7.550 19.021 1.00 97.75 71 PHE A O 1
ATOM 575 N N . THR A 1 72 ? -15.022 -9.452 19.330 1.00 98.69 72 THR A N 1
ATOM 576 C CA . THR A 1 72 ? -14.222 -9.910 20.472 1.00 98.69 72 THR A CA 1
ATOM 577 C C . THR A 1 72 ? -12.814 -10.352 20.080 1.00 98.69 72 THR A C 1
ATOM 579 O O . THR A 1 72 ? -11.895 -10.291 20.900 1.00 98.69 72 THR A O 1
ATOM 582 N N . ASN A 1 73 ? -12.628 -10.757 18.824 1.00 98.62 73 ASN A N 1
ATOM 583 C CA . ASN A 1 73 ? -11.335 -11.024 18.216 1.00 98.62 73 ASN A CA 1
ATOM 584 C C . ASN A 1 73 ? -11.340 -10.591 16.745 1.00 98.62 73 ASN A C 1
ATOM 586 O O . ASN A 1 73 ? -12.309 -10.828 16.024 1.00 98.62 73 ASN A O 1
ATOM 590 N N . VAL A 1 74 ? -10.235 -9.997 16.302 1.00 98.56 74 VAL A N 1
ATOM 591 C CA . VAL A 1 74 ? -9.941 -9.718 14.893 1.00 98.56 74 VAL A CA 1
ATOM 592 C C . VAL A 1 74 ? -8.532 -10.210 14.602 1.00 98.56 74 VAL A C 1
ATOM 594 O O . VAL A 1 74 ? -7.600 -9.882 15.333 1.00 98.56 74 VAL A O 1
ATOM 597 N N . THR A 1 75 ? -8.363 -10.969 13.521 1.00 98.50 75 THR A N 1
ATOM 598 C CA . THR A 1 75 ? -7.048 -11.414 13.047 1.00 98.50 75 THR A CA 1
ATOM 599 C C . THR A 1 75 ? -6.895 -11.087 11.567 1.00 98.50 75 THR A C 1
ATOM 601 O O . THR A 1 75 ? -7.658 -11.580 10.741 1.00 98.50 75 THR A O 1
ATOM 604 N N . ILE A 1 76 ? -5.878 -10.296 11.228 1.00 97.81 76 ILE A N 1
ATOM 605 C CA . ILE A 1 76 ? -5.515 -9.941 9.851 1.00 97.81 76 ILE A CA 1
ATOM 606 C C . ILE A 1 76 ? -4.192 -10.626 9.525 1.00 97.81 76 ILE A C 1
ATOM 608 O O . ILE A 1 76 ? -3.216 -10.461 10.256 1.00 97.81 76 ILE A O 1
ATOM 612 N N . THR A 1 77 ? -4.150 -11.386 8.431 1.00 96.94 77 THR A N 1
ATOM 613 C CA . THR A 1 77 ? -2.897 -11.952 7.907 1.00 96.94 77 THR A CA 1
ATOM 614 C C . THR A 1 77 ? -2.321 -10.996 6.870 1.00 96.94 77 THR A C 1
ATOM 616 O O . THR A 1 77 ? -2.980 -10.679 5.883 1.00 96.94 77 THR A O 1
ATOM 619 N N . LEU A 1 78 ? -1.106 -10.517 7.114 1.00 91.12 78 LEU A N 1
ATOM 620 C CA . LEU A 1 78 ? -0.392 -9.582 6.252 1.00 91.12 78 LEU A CA 1
ATOM 621 C C . LEU A 1 78 ? 0.218 -10.304 5.045 1.00 91.12 78 LEU A C 1
ATOM 623 O O . LEU A 1 78 ? 0.448 -11.513 5.081 1.00 91.12 78 LEU A O 1
ATOM 627 N N . GLY A 1 79 ? 0.562 -9.555 3.992 1.00 86.62 79 GLY A N 1
ATOM 628 C CA . GLY A 1 79 ? 1.192 -10.115 2.785 1.00 86.62 79 GLY A CA 1
ATOM 629 C C . GLY A 1 79 ? 2.540 -10.808 3.038 1.00 86.62 79 GLY A C 1
ATOM 630 O O . GLY A 1 79 ? 2.955 -11.652 2.253 1.00 86.62 79 GLY A O 1
ATOM 631 N N . ASN A 1 80 ? 3.199 -10.501 4.160 1.00 86.19 80 ASN A N 1
ATOM 632 C CA . ASN A 1 80 ? 4.426 -11.161 4.617 1.00 86.19 80 ASN A CA 1
ATOM 633 C C . ASN A 1 80 ? 4.171 -12.381 5.534 1.00 86.19 80 ASN A C 1
ATOM 635 O O . ASN A 1 80 ? 5.110 -12.902 6.132 1.00 86.19 80 ASN A O 1
ATOM 639 N N . GLY A 1 81 ? 2.916 -12.811 5.699 1.00 92.88 81 GLY A N 1
ATOM 640 C CA . GLY A 1 81 ? 2.514 -13.938 6.546 1.00 92.88 81 GLY A CA 1
ATOM 641 C C . GLY A 1 81 ? 2.431 -13.635 8.048 1.00 92.88 81 GLY A C 1
ATOM 642 O O . GLY A 1 81 ? 1.932 -14.472 8.805 1.00 92.88 81 GLY A O 1
ATOM 643 N N . LYS A 1 82 ? 2.873 -12.454 8.503 1.00 94.62 82 LYS A N 1
ATOM 644 C CA . LYS A 1 82 ? 2.703 -12.015 9.898 1.00 94.62 82 LYS A CA 1
ATOM 645 C C . LYS A 1 82 ? 1.235 -11.671 10.181 1.00 94.62 82 LYS A C 1
ATOM 647 O O . LYS A 1 82 ? 0.425 -11.543 9.262 1.00 94.62 82 LYS A O 1
ATOM 652 N N . LYS A 1 83 ? 0.871 -11.531 11.459 1.00 98.12 83 LYS A N 1
ATOM 653 C CA . LYS A 1 83 ? -0.522 -11.310 11.878 1.00 98.12 83 LYS A CA 1
ATOM 654 C C . LYS A 1 83 ? -0.683 -10.066 12.738 1.00 98.12 83 LYS A C 1
ATOM 656 O O . LYS A 1 83 ? 0.058 -9.896 13.702 1.00 98.12 83 LYS A O 1
ATOM 661 N N . MET A 1 84 ? -1.690 -9.256 12.431 1.00 98.31 84 MET A N 1
ATOM 662 C CA . MET A 1 84 ? -2.242 -8.262 13.354 1.00 98.31 84 MET A CA 1
ATOM 663 C C . MET A 1 84 ? -3.412 -8.904 14.092 1.00 98.31 84 MET A C 1
ATOM 665 O O . MET A 1 84 ? -4.355 -9.376 13.457 1.00 98.31 84 MET A O 1
ATOM 669 N N . VAL A 1 85 ? -3.354 -8.931 15.417 1.00 98.75 85 VAL A N 1
ATOM 670 C CA . VAL A 1 85 ? -4.392 -9.516 16.269 1.00 98.75 85 VAL A CA 1
ATOM 671 C C . VAL A 1 85 ? -4.934 -8.441 17.201 1.00 98.75 85 VAL A C 1
ATOM 673 O O . VAL A 1 85 ? -4.160 -7.777 17.887 1.00 98.75 85 VAL A O 1
ATOM 676 N N . VAL A 1 86 ? -6.255 -8.283 17.245 1.00 98.81 86 VAL A N 1
ATOM 677 C CA . VAL A 1 86 ? -6.966 -7.463 18.235 1.00 98.81 86 VAL A CA 1
ATOM 678 C C . VAL A 1 86 ? -7.830 -8.381 19.083 1.00 98.81 86 VAL A C 1
ATOM 680 O O . VAL A 1 86 ? -8.715 -9.054 18.562 1.00 98.81 86 VAL A O 1
ATOM 683 N N . ASN A 1 87 ? -7.591 -8.389 20.389 1.00 98.88 87 ASN A N 1
ATOM 684 C CA . ASN A 1 87 ? -8.381 -9.115 21.374 1.00 98.88 87 ASN A CA 1
ATOM 685 C C . ASN A 1 87 ? -9.149 -8.118 22.235 1.00 98.88 87 ASN A C 1
ATOM 687 O O . ASN A 1 87 ? -8.545 -7.279 22.898 1.00 98.88 87 ASN A O 1
ATOM 691 N N . ALA A 1 88 ? -10.468 -8.234 22.264 1.00 98.62 88 ALA A N 1
ATOM 692 C CA . ALA A 1 88 ? -11.341 -7.385 23.061 1.00 98.62 88 ALA A CA 1
ATOM 693 C C . ALA A 1 88 ? -12.518 -8.216 23.589 1.00 98.62 88 ALA A C 1
ATOM 695 O O . ALA A 1 88 ? -13.639 -8.069 23.114 1.00 98.62 88 ALA A O 1
ATOM 696 N N . PRO A 1 89 ? -12.313 -9.120 24.562 1.00 98.56 89 PRO A N 1
ATOM 697 C CA . PRO A 1 89 ? -13.328 -10.100 24.966 1.00 98.56 89 PRO A CA 1
ATOM 698 C C . PRO A 1 89 ? -14.639 -9.482 25.480 1.00 98.56 89 PRO A C 1
ATOM 700 O O . PRO A 1 89 ? -15.658 -10.163 25.508 1.00 98.56 89 PRO A O 1
ATOM 703 N N . LYS A 1 90 ? -14.621 -8.198 25.864 1.00 98.44 90 LYS A N 1
ATOM 704 C CA . LYS A 1 90 ? -15.793 -7.418 26.289 1.00 98.44 90 LYS A CA 1
ATOM 705 C C . LYS A 1 90 ? -16.380 -6.527 25.182 1.00 98.44 90 LYS A C 1
ATOM 707 O O . LYS A 1 90 ? -17.161 -5.630 25.482 1.00 98.44 90 LYS A O 1
ATOM 712 N N . ALA A 1 91 ? -15.984 -6.717 23.922 1.00 98.19 91 ALA A N 1
ATOM 713 C CA . ALA A 1 91 ? -16.563 -5.987 22.799 1.00 98.19 91 ALA A CA 1
ATOM 714 C C . ALA A 1 91 ? -18.055 -6.295 22.684 1.00 98.19 91 ALA A C 1
ATOM 716 O O . ALA A 1 91 ? -18.461 -7.445 22.535 1.00 98.19 91 ALA A O 1
ATOM 717 N N . ALA A 1 92 ? -18.857 -5.241 22.768 1.00 95.38 92 ALA A N 1
ATOM 718 C CA . ALA A 1 92 ? -20.304 -5.286 22.649 1.00 95.38 92 ALA A CA 1
ATOM 719 C C . ALA A 1 92 ? -20.802 -3.975 22.039 1.00 95.38 92 ALA A C 1
ATOM 721 O O . ALA A 1 92 ? -20.100 -2.958 22.067 1.00 95.38 92 ALA A O 1
ATOM 722 N N . THR A 1 93 ? -22.010 -3.981 21.478 1.00 92.44 93 THR A N 1
ATOM 723 C CA . THR A 1 93 ? -22.626 -2.813 20.823 1.00 92.44 93 THR A CA 1
ATOM 724 C C . THR A 1 93 ? -22.788 -1.611 21.755 1.00 92.44 93 THR A C 1
ATOM 726 O O . THR A 1 93 ? -22.727 -0.477 21.284 1.00 92.44 93 THR A O 1
ATOM 729 N N . ASP A 1 94 ? -22.937 -1.856 23.056 1.00 95.94 94 ASP A N 1
ATOM 730 C CA . ASP A 1 94 ? -23.119 -0.886 24.143 1.00 95.94 94 ASP A CA 1
ATOM 731 C C . ASP A 1 94 ? -21.858 -0.667 25.005 1.00 95.94 94 ASP A C 1
ATOM 733 O O . ASP A 1 94 ? -21.873 0.160 25.917 1.00 95.94 94 ASP A O 1
ATOM 737 N N . ALA A 1 95 ? -20.745 -1.339 24.689 1.00 97.44 95 ALA A N 1
ATOM 738 C CA . ALA A 1 95 ? -19.465 -1.211 25.389 1.00 97.44 95 ALA A CA 1
ATOM 739 C C . ALA A 1 95 ? -18.359 -0.596 24.503 1.00 97.44 95 ALA A C 1
ATOM 741 O O . ALA A 1 95 ? -17.339 -1.240 24.244 1.00 97.44 95 ALA A O 1
ATOM 742 N N . PRO A 1 96 ? -18.518 0.644 23.995 1.00 97.94 96 PRO A N 1
ATOM 743 C CA . PRO A 1 96 ? -17.546 1.225 23.077 1.00 97.94 96 PRO A CA 1
ATOM 744 C C . PRO A 1 96 ? -16.274 1.724 23.770 1.00 97.94 96 PRO A C 1
ATOM 746 O O . PRO A 1 96 ? -15.325 2.073 23.076 1.00 97.94 96 PRO A O 1
ATOM 749 N N . TYR A 1 97 ? -16.219 1.807 25.099 1.00 98.81 97 TYR A N 1
ATOM 750 C CA . TYR A 1 97 ? -15.176 2.585 25.760 1.00 98.81 97 TYR A CA 1
ATOM 751 C C . TYR A 1 97 ? -13.968 1.747 26.152 1.00 98.81 97 TYR A C 1
ATOM 753 O O . TYR A 1 97 ? -14.085 0.843 26.979 1.00 98.81 97 TYR A O 1
ATOM 761 N N . VAL A 1 98 ? -12.796 2.097 25.621 1.00 98.75 98 VAL A N 1
ATOM 762 C CA . VAL A 1 98 ? -11.530 1.471 26.024 1.00 98.75 98 VAL A CA 1
ATOM 763 C C . VAL A 1 98 ? -11.186 1.893 27.449 1.00 98.75 98 VAL A C 1
ATOM 765 O O . VAL A 1 98 ? -11.097 3.081 27.754 1.00 98.75 98 VAL A O 1
ATOM 768 N N . GLN A 1 99 ? -10.996 0.907 28.319 1.00 98.75 99 GLN A N 1
ATOM 769 C CA . GLN A 1 99 ? -10.625 1.089 29.721 1.00 98.75 99 GLN A CA 1
ATOM 770 C C . GLN A 1 99 ? -9.115 0.972 29.914 1.00 98.75 99 GLN A C 1
ATOM 772 O O . GLN A 1 99 ? -8.527 1.726 30.687 1.00 98.75 99 GLN A O 1
ATOM 777 N N . SER A 1 100 ? -8.487 0.036 29.202 1.00 98.69 100 SER A N 1
ATOM 778 C CA . SER A 1 100 ? -7.040 -0.162 29.176 1.00 98.69 100 SER A CA 1
ATOM 779 C C . SER A 1 100 ? -6.626 -0.925 27.917 1.00 98.69 100 SER A C 1
ATOM 781 O O . SER A 1 100 ? -7.462 -1.546 27.255 1.00 98.69 100 SER A O 1
ATOM 783 N N . ALA A 1 101 ? -5.335 -0.876 27.583 1.00 98.69 101 ALA A N 1
ATOM 784 C CA . ALA A 1 101 ? -4.788 -1.608 26.451 1.00 98.69 101 ALA A CA 1
ATOM 785 C C . ALA A 1 101 ? -3.387 -2.158 26.746 1.00 98.69 101 ALA A C 1
ATOM 787 O O . ALA A 1 101 ? -2.612 -1.561 27.498 1.00 98.69 101 ALA A O 1
ATOM 788 N N . THR A 1 102 ? -3.040 -3.273 26.104 1.00 98.81 102 THR A N 1
ATOM 789 C CA . THR A 1 102 ? -1.653 -3.735 25.971 1.00 98.81 102 THR A CA 1
ATOM 790 C C . THR A 1 102 ? -1.323 -4.002 24.511 1.00 98.81 102 THR A C 1
ATOM 792 O O . THR A 1 102 ? -2.149 -4.531 23.772 1.00 98.81 102 THR A O 1
ATOM 795 N N . LEU A 1 103 ? -0.107 -3.659 24.097 1.00 98.56 103 LEU A N 1
ATOM 796 C CA . LEU A 1 103 ? 0.434 -3.965 22.779 1.00 98.56 103 LEU A CA 1
ATOM 797 C C . LEU A 1 103 ? 1.657 -4.860 22.967 1.00 98.56 103 LEU A C 1
ATOM 799 O O . LEU A 1 103 ? 2.613 -4.480 23.643 1.00 98.56 103 LEU A O 1
ATOM 803 N N . ASN A 1 104 ? 1.607 -6.071 22.411 1.00 97.62 104 ASN A N 1
ATOM 804 C CA . ASN A 1 104 ? 2.643 -7.098 22.563 1.00 97.62 104 ASN A CA 1
ATOM 805 C C . ASN A 1 104 ? 3.019 -7.355 24.039 1.00 97.62 104 ASN A C 1
ATOM 807 O O . ASN A 1 104 ? 4.186 -7.527 24.380 1.00 97.62 104 ASN A O 1
ATOM 811 N N . GLY A 1 105 ? 2.018 -7.340 24.926 1.00 97.38 105 GLY A N 1
ATOM 812 C CA . GLY A 1 105 ? 2.177 -7.581 26.365 1.00 97.38 105 GLY A CA 1
ATOM 813 C C . GLY A 1 105 ? 2.625 -6.370 27.190 1.00 97.38 105 GLY A C 1
ATOM 814 O O . GLY A 1 105 ? 2.571 -6.431 28.414 1.00 97.38 105 GLY A O 1
ATOM 815 N N . SER A 1 106 ? 3.013 -5.260 26.560 1.00 97.62 106 SER A N 1
ATOM 816 C CA . SER A 1 106 ? 3.348 -4.013 27.259 1.00 97.62 106 SER A CA 1
ATOM 817 C C . SER A 1 106 ? 2.142 -3.088 27.365 1.00 97.62 106 SER A C 1
ATOM 819 O O . SER A 1 106 ? 1.335 -3.019 26.439 1.00 97.62 106 SER A O 1
ATOM 821 N N . THR A 1 107 ? 2.022 -2.353 28.473 1.00 98.31 107 THR A N 1
ATOM 822 C CA . THR A 1 107 ? 0.969 -1.343 28.656 1.00 98.31 107 THR A CA 1
ATOM 823 C C . THR A 1 107 ? 0.971 -0.351 27.499 1.00 98.31 107 THR A C 1
ATOM 825 O O . THR A 1 107 ? 2.002 0.232 27.167 1.00 98.31 107 THR A O 1
ATOM 828 N N . TRP A 1 108 ? -0.200 -0.138 26.908 1.00 98.25 108 TRP A N 1
ATOM 829 C CA . TRP A 1 108 ? -0.398 0.798 25.814 1.00 98.25 108 TRP A CA 1
ATOM 830 C C . TRP A 1 108 ? -1.391 1.879 26.238 1.00 98.25 108 TRP A C 1
ATOM 832 O O . TRP A 1 108 ? -2.562 1.607 26.494 1.00 98.25 108 TRP A O 1
ATOM 842 N N . ASN A 1 109 ? -0.916 3.119 26.330 1.00 97.94 109 ASN A N 1
ATOM 843 C CA . ASN A 1 109 ? -1.736 4.277 26.690 1.00 97.94 109 ASN A CA 1
ATOM 844 C C . ASN A 1 109 ? -1.630 5.372 25.620 1.00 97.94 109 ASN A C 1
ATOM 846 O O . ASN A 1 109 ? -1.410 6.541 25.932 1.00 97.94 109 ASN A O 1
ATOM 850 N N . ASN A 1 110 ? -1.739 4.974 24.350 1.00 97.50 110 ASN A N 1
ATOM 851 C CA . ASN A 1 110 ? -1.768 5.873 23.199 1.00 97.50 110 ASN A CA 1
ATOM 852 C C . ASN A 1 110 ? -3.070 5.673 22.418 1.00 97.50 110 ASN A C 1
ATOM 854 O O . ASN A 1 110 ? -3.546 4.547 22.274 1.00 97.50 110 ASN A O 1
ATOM 858 N N . ALA A 1 111 ? -3.611 6.756 21.865 1.00 97.69 111 ALA A N 1
ATOM 859 C CA . ALA A 1 111 ? -4.824 6.769 21.051 1.00 97.69 111 ALA A CA 1
ATOM 860 C C . ALA A 1 111 ? -4.542 6.427 19.574 1.00 97.69 111 ALA A C 1
ATOM 862 O O . ALA A 1 111 ? -5.318 6.780 18.687 1.00 97.69 111 ALA A O 1
ATOM 863 N N . TYR A 1 112 ? -3.427 5.749 19.302 1.00 97.88 112 TYR A N 1
ATOM 864 C CA . TYR A 1 112 ? -3.035 5.259 17.985 1.00 97.88 112 TYR A CA 1
ATOM 865 C C . TYR A 1 112 ? -2.271 3.938 18.109 1.00 97.88 112 TYR A C 1
ATOM 867 O O . TYR A 1 112 ? -1.842 3.565 19.201 1.00 97.88 112 TYR A O 1
ATOM 875 N N . LEU A 1 113 ? -2.095 3.237 16.993 1.00 98.00 113 LEU A N 1
ATOM 876 C CA . LEU A 1 113 ? -1.202 2.091 16.841 1.00 98.00 113 LEU A CA 1
ATOM 877 C C . LEU A 1 113 ? -0.007 2.500 15.974 1.00 98.00 113 LEU A C 1
ATOM 879 O O . LEU A 1 113 ? -0.194 3.237 15.003 1.00 98.00 113 LEU A O 1
ATOM 883 N N . PRO A 1 114 ? 1.214 2.055 16.308 1.00 95.19 114 PRO A N 1
ATOM 884 C CA . PRO A 1 114 ? 2.417 2.491 15.614 1.00 95.19 114 PRO A CA 1
ATOM 885 C C . PRO A 1 114 ? 2.552 1.824 14.233 1.00 95.19 114 PRO A C 1
ATOM 887 O O . PRO A 1 114 ? 2.035 0.721 14.041 1.00 95.19 114 PRO A O 1
ATOM 890 N N . PRO A 1 115 ? 3.346 2.408 13.313 1.00 92.69 115 PRO A N 1
ATOM 891 C CA . PRO A 1 115 ? 3.688 1.797 12.024 1.00 92.69 115 PRO A CA 1
ATOM 892 C C . PRO A 1 115 ? 4.163 0.342 12.112 1.00 92.69 115 PRO A C 1
ATOM 894 O O . PRO A 1 115 ? 3.833 -0.468 11.247 1.00 92.69 115 PRO A O 1
ATOM 897 N N . SER A 1 116 ? 4.889 -0.010 13.181 1.00 91.81 116 SER A N 1
ATOM 898 C CA . SER A 1 116 ? 5.375 -1.374 13.410 1.00 91.81 116 SER A CA 1
ATOM 899 C C . SER A 1 116 ? 4.252 -2.402 13.537 1.00 91.81 116 SER A C 1
ATOM 901 O O . SER A 1 116 ? 4.436 -3.553 13.158 1.00 91.81 116 SER A O 1
ATOM 903 N N . PHE A 1 117 ? 3.063 -2.007 14.000 1.00 95.81 117 PHE A N 1
ATOM 904 C CA . PHE A 1 117 ? 1.914 -2.909 14.050 1.00 95.81 117 PHE A CA 1
ATOM 905 C C . PHE A 1 117 ? 1.438 -3.300 12.642 1.00 95.81 117 PHE A C 1
ATOM 907 O O . PHE A 1 117 ? 1.012 -4.432 12.434 1.00 95.81 117 PHE A O 1
ATOM 914 N N . VAL A 1 118 ? 1.563 -2.398 11.662 1.00 92.75 118 VAL A N 1
ATOM 915 C CA . VAL A 1 118 ? 1.203 -2.651 10.258 1.00 92.75 118 VAL A CA 1
ATOM 916 C C . VAL A 1 118 ? 2.309 -3.409 9.518 1.00 92.75 118 VAL A C 1
ATOM 918 O O . VAL A 1 118 ? 2.005 -4.289 8.717 1.00 92.75 118 VAL A O 1
ATOM 921 N N . SER A 1 119 ? 3.589 -3.111 9.774 1.00 90.75 119 SER A N 1
ATOM 922 C CA . SER A 1 119 ? 4.711 -3.786 9.096 1.00 90.75 119 SER A CA 1
ATOM 923 C C . SER A 1 119 ? 5.028 -5.167 9.673 1.00 90.75 119 SER A C 1
ATOM 925 O O . SER A 1 119 ? 5.317 -6.110 8.929 1.00 90.75 119 SER A O 1
ATOM 927 N N . ASP A 1 120 ? 4.972 -5.301 10.998 1.00 94.06 120 ASP A N 1
ATOM 928 C CA . ASP A 1 120 ? 5.430 -6.486 11.724 1.00 94.06 120 ASP A CA 1
ATOM 929 C C . ASP A 1 120 ? 4.301 -7.306 12.344 1.00 94.06 120 ASP A C 1
ATOM 931 O O . ASP A 1 120 ? 4.542 -8.409 12.837 1.00 94.06 120 ASP A O 1
ATOM 935 N N . GLY A 1 121 ? 3.066 -6.811 12.288 1.00 95.00 121 GLY A N 1
ATOM 936 C CA . GLY A 1 121 ? 1.970 -7.395 13.041 1.00 95.00 121 GLY A CA 1
ATOM 937 C C . GLY A 1 121 ? 2.144 -7.186 14.547 1.00 95.00 121 GLY A C 1
ATOM 938 O O . GLY A 1 121 ? 2.885 -6.322 15.018 1.00 95.00 121 GLY A O 1
ATOM 939 N N . GLY A 1 122 ? 1.436 -7.990 15.329 1.00 97.50 122 GLY A N 1
ATOM 940 C CA . GLY A 1 122 ? 1.456 -7.926 16.784 1.00 97.50 122 GLY A CA 1
ATOM 941 C C . GLY A 1 122 ? 0.107 -8.281 17.387 1.00 97.50 122 GLY A C 1
ATOM 942 O O . GLY A 1 122 ? -0.847 -8.601 16.680 1.00 97.50 122 GLY A O 1
ATOM 943 N N . THR A 1 123 ? 0.024 -8.211 18.711 1.00 98.81 123 THR A N 1
ATOM 944 C CA . THR A 1 123 ? -1.208 -8.458 19.467 1.00 98.81 123 THR A CA 1
ATOM 945 C C . THR A 1 123 ? -1.567 -7.241 20.306 1.00 98.81 123 THR A C 1
ATOM 947 O O . THR A 1 123 ? -0.837 -6.879 21.228 1.00 98.81 123 THR A O 1
ATOM 950 N N . LEU A 1 124 ? -2.707 -6.633 19.995 1.00 98.81 124 LEU A N 1
ATOM 951 C CA . LEU A 1 124 ? -3.362 -5.602 20.787 1.00 98.81 124 LEU A CA 1
ATOM 952 C C . LEU A 1 124 ? -4.436 -6.262 21.656 1.00 98.81 124 LEU A C 1
ATOM 954 O O . LEU A 1 124 ? -5.353 -6.882 21.127 1.00 98.81 124 LEU A O 1
ATOM 958 N N . ASN A 1 125 ? -4.360 -6.106 22.973 1.00 98.88 125 ASN A N 1
ATOM 959 C CA . ASN A 1 125 ? -5.438 -6.496 23.880 1.00 98.88 125 ASN A CA 1
ATOM 960 C C . ASN A 1 125 ? -6.109 -5.238 24.428 1.00 98.88 125 ASN A C 1
ATOM 962 O O . ASN A 1 125 ? -5.419 -4.357 24.937 1.00 98.88 125 ASN A O 1
ATOM 966 N N . LEU A 1 126 ? -7.433 -5.170 24.343 1.00 98.81 126 LEU A N 1
ATOM 967 C CA . LEU A 1 126 ? -8.257 -4.068 24.825 1.00 98.81 126 LEU A CA 1
ATOM 968 C C . LEU A 1 126 ? -9.210 -4.578 25.904 1.00 98.81 126 LEU A C 1
ATOM 970 O O . LEU A 1 126 ? -9.931 -5.556 25.701 1.00 98.81 126 LEU A O 1
ATOM 974 N N . ASP A 1 127 ? -9.249 -3.878 27.033 1.00 98.69 127 ASP A N 1
ATOM 975 C CA . ASP A 1 127 ? -10.352 -3.999 27.980 1.00 98.69 127 ASP A CA 1
ATOM 976 C C . ASP A 1 127 ? -11.398 -2.936 27.650 1.00 98.69 127 ASP A C 1
ATOM 978 O O . ASP A 1 127 ? -11.062 -1.756 27.532 1.00 98.69 127 ASP A O 1
ATOM 982 N N . LEU A 1 128 ? -12.652 -3.349 27.477 1.00 98.69 128 LEU A N 1
ATOM 983 C CA . LEU A 1 128 ? -13.752 -2.471 27.078 1.00 98.69 128 LEU A CA 1
ATOM 984 C C . LEU A 1 128 ? -14.802 -2.360 28.187 1.00 98.69 128 LEU A C 1
ATOM 986 O O . LEU A 1 128 ? -14.943 -3.252 29.026 1.00 98.69 128 LEU A O 1
ATOM 990 N N . GLY A 1 129 ? -15.548 -1.258 28.183 1.00 98.38 129 GLY A N 1
ATOM 991 C CA . GLY A 1 129 ? -16.595 -0.968 29.155 1.00 98.38 129 GLY A CA 1
ATOM 992 C C . GLY A 1 129 ? -17.727 -0.120 28.581 1.00 98.38 129 GLY A C 1
ATOM 993 O O . GLY A 1 129 ? -17.614 0.478 27.509 1.00 98.38 129 GLY A O 1
ATOM 994 N N . THR A 1 130 ? -18.830 -0.067 29.326 1.00 98.38 130 THR A N 1
ATOM 995 C CA . THR A 1 130 ? -20.062 0.666 28.980 1.00 98.38 130 THR A CA 1
ATOM 996 C C . THR A 1 130 ? -20.020 2.146 29.369 1.00 98.38 130 THR A C 1
ATOM 998 O O . THR A 1 130 ? -20.815 2.940 28.870 1.00 98.38 130 THR A O 1
ATOM 1001 N N . SER A 1 131 ? -19.048 2.546 30.194 1.00 98.44 131 SER A N 1
ATOM 1002 C CA . SER A 1 131 ? -18.838 3.929 30.633 1.00 98.44 131 SER A CA 1
ATOM 1003 C C . SER A 1 131 ? -17.521 4.490 30.108 1.00 98.44 131 SER A C 1
ATOM 1005 O O . SER A 1 131 ? -16.505 3.793 30.065 1.00 98.44 131 SER A O 1
ATOM 1007 N N . ALA A 1 132 ? -17.526 5.771 29.738 1.00 98.50 132 ALA A N 1
ATOM 1008 C CA . ALA A 1 132 ? -16.340 6.454 29.241 1.00 98.50 132 ALA A CA 1
ATOM 1009 C C . ALA A 1 132 ? -15.225 6.492 30.295 1.00 98.50 132 ALA A C 1
ATOM 1011 O O . ALA A 1 132 ? -15.425 7.008 31.393 1.00 98.50 132 ALA A O 1
ATOM 1012 N N . ASN A 1 133 ? -14.031 6.027 29.924 1.00 98.31 133 ASN A N 1
ATOM 1013 C CA . ASN A 1 133 ? -12.814 6.332 30.664 1.00 98.31 133 ASN A CA 1
ATOM 1014 C C . ASN A 1 133 ? -12.222 7.640 30.123 1.00 98.31 133 ASN A C 1
ATOM 1016 O O . ASN A 1 133 ? -11.560 7.658 29.086 1.00 98.31 133 ASN A O 1
ATOM 1020 N N . THR A 1 134 ? -12.459 8.746 30.826 1.00 98.12 134 THR A N 1
ATOM 1021 C CA . THR A 1 134 ? -11.958 10.071 30.428 1.00 98.12 134 THR A CA 1
ATOM 1022 C C . THR A 1 134 ? -10.498 10.319 30.819 1.00 98.12 134 THR A C 1
ATOM 1024 O O . THR A 1 134 ? -10.030 11.448 30.709 1.00 98.12 134 THR A O 1
ATOM 1027 N N . GLY A 1 135 ? -9.789 9.300 31.319 1.00 97.50 135 GLY A N 1
ATOM 1028 C CA . GLY A 1 135 ? -8.363 9.351 31.660 1.00 97.50 135 GLY A CA 1
ATOM 1029 C C . GLY A 1 135 ? -7.467 8.498 30.755 1.00 97.50 135 GLY A C 1
ATOM 1030 O O . GLY A 1 135 ? -6.251 8.681 30.763 1.00 97.50 135 GLY A O 1
ATOM 1031 N N . TRP A 1 136 ? -8.032 7.592 29.952 1.00 98.25 136 TRP A N 1
ATOM 1032 C CA . TRP A 1 136 ? -7.255 6.743 29.045 1.00 98.25 136 TRP A CA 1
ATOM 1033 C C . TRP A 1 136 ? -6.831 7.501 27.776 1.00 98.25 136 TRP A C 1
ATOM 1035 O O . TRP A 1 136 ? -7.656 8.131 27.114 1.00 98.25 136 TRP A O 1
ATOM 1045 N N . ALA A 1 137 ? -5.539 7.424 27.441 1.00 97.62 137 ALA A N 1
ATOM 1046 C CA . ALA A 1 137 ? -4.904 8.014 26.258 1.00 97.62 137 ALA A CA 1
ATOM 1047 C C . ALA A 1 137 ? -5.210 9.510 26.011 1.00 97.62 137 ALA A C 1
ATOM 1049 O O . ALA A 1 137 ? -5.430 9.937 24.878 1.00 97.62 137 ALA A O 1
ATOM 1050 N N . THR A 1 138 ? -5.220 10.318 27.074 1.00 97.44 138 THR A N 1
ATOM 1051 C CA . THR A 1 138 ? -5.615 11.741 27.021 1.00 97.44 138 THR A CA 1
ATOM 1052 C C . THR A 1 138 ? -4.450 12.721 27.023 1.00 97.44 138 THR A C 1
ATOM 1054 O O . THR A 1 138 ? -4.638 13.903 26.734 1.00 97.44 138 THR A O 1
ATOM 1057 N N . ALA A 1 139 ? -3.246 12.252 27.355 1.00 93.69 139 ALA A N 1
ATOM 1058 C CA . ALA A 1 139 ? -2.061 13.094 27.372 1.00 93.69 139 ALA A CA 1
ATOM 1059 C C . ALA A 1 139 ? -1.729 13.583 25.949 1.00 93.69 139 ALA A C 1
ATOM 1061 O O . ALA A 1 139 ? -1.912 12.828 24.993 1.00 93.69 139 ALA A O 1
ATOM 1062 N N . PRO A 1 140 ? -1.156 14.790 25.780 1.00 89.12 140 PRO A N 1
ATOM 1063 C CA . PRO A 1 140 ? -0.709 15.259 24.467 1.00 89.12 140 PRO A CA 1
ATOM 1064 C C . PRO A 1 140 ? 0.250 14.289 23.758 1.00 89.12 140 PRO A C 1
ATOM 1066 O O . PRO A 1 140 ? 0.175 14.128 22.548 1.00 89.12 140 PRO A O 1
ATOM 1069 N N . SER A 1 141 ? 1.108 13.585 24.506 1.00 89.25 141 SER A N 1
ATOM 1070 C CA . SER A 1 141 ? 2.019 12.561 23.968 1.00 89.25 141 SER A CA 1
ATOM 1071 C C . SER A 1 141 ? 1.329 11.256 23.553 1.00 89.25 141 SER A C 1
ATOM 1073 O O . SER A 1 141 ? 1.947 10.435 22.883 1.00 89.25 141 SER A O 1
ATOM 1075 N N . SER A 1 142 ? 0.080 11.049 23.975 1.00 94.56 142 SER A N 1
ATOM 1076 C CA . SER A 1 142 ? -0.742 9.887 23.626 1.00 94.56 142 SER A CA 1
ATOM 1077 C C . SER A 1 142 ? -1.545 10.099 22.342 1.00 94.56 142 SER A C 1
ATOM 1079 O O . SER A 1 142 ? -2.125 9.138 21.834 1.00 94.56 142 SER A O 1
ATOM 1081 N N . ALA A 1 143 ? -1.614 11.332 21.830 1.00 94.69 143 ALA A N 1
ATOM 1082 C CA . ALA A 1 143 ? -2.298 11.650 20.584 1.00 94.69 143 ALA A CA 1
ATOM 1083 C C . ALA A 1 143 ? -1.598 10.987 19.380 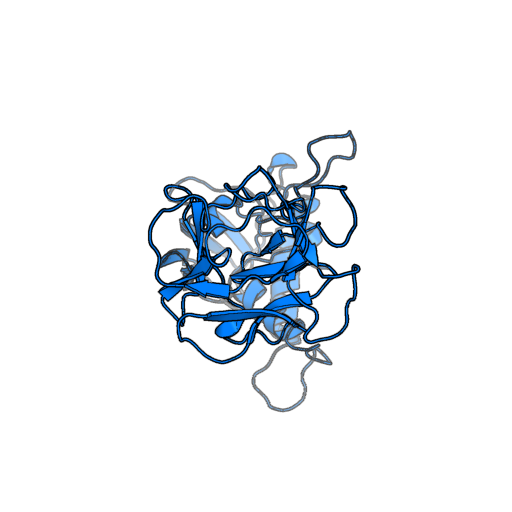1.00 94.69 143 ALA A C 1
ATOM 1085 O O . ALA A 1 143 ? -0.384 10.756 19.432 1.00 94.69 143 ALA A O 1
ATOM 1086 N N . PRO A 1 144 ? -2.325 10.690 18.285 1.00 94.25 144 PRO A N 1
ATOM 1087 C CA . PRO A 1 144 ? -1.685 10.248 17.055 1.00 94.25 144 PRO A CA 1
ATOM 1088 C C . PRO A 1 144 ? -0.642 11.271 16.566 1.00 94.25 144 PRO A C 1
ATOM 1090 O O . PRO A 1 144 ? -0.836 12.482 16.746 1.00 94.25 144 PRO A O 1
ATOM 1093 N N . PRO A 1 145 ? 0.461 10.818 15.939 1.00 89.50 145 PRO A N 1
ATOM 1094 C CA . PRO A 1 145 ? 1.494 11.709 15.429 1.00 89.50 145 PRO A CA 1
ATOM 1095 C C . PRO A 1 145 ? 0.925 12.781 14.492 1.00 89.50 145 PRO A C 1
ATOM 1097 O O . PRO A 1 145 ? 0.041 12.524 13.679 1.00 89.50 145 PRO A O 1
ATOM 1100 N N . SER A 1 146 ? 1.445 14.002 14.599 1.00 83.69 146 SER A N 1
ATOM 1101 C CA . SER A 1 146 ? 1.059 15.136 13.754 1.00 83.69 146 SER A CA 1
ATOM 1102 C C . SER A 1 146 ? 2.293 15.903 13.296 1.00 83.69 146 SER A C 1
ATOM 1104 O O . SER A 1 146 ? 3.301 15.968 14.004 1.00 83.69 146 SER A O 1
ATOM 1106 N N . TYR A 1 147 ? 2.222 16.512 12.112 1.00 75.69 147 TYR A N 1
ATOM 1107 C CA . TYR A 1 147 ? 3.301 17.359 11.617 1.00 75.69 147 TYR A CA 1
ATOM 1108 C C . TYR A 1 147 ? 3.318 18.697 12.368 1.00 75.69 147 TYR A C 1
ATOM 1110 O O . TYR A 1 147 ? 2.412 19.510 12.215 1.00 75.69 147 TYR A O 1
ATOM 1118 N N . GLY A 1 148 ? 4.361 18.945 13.162 1.00 66.44 148 GLY A N 1
ATOM 1119 C CA . GLY A 1 148 ? 4.463 20.128 14.028 1.00 66.44 148 GLY A CA 1
ATOM 1120 C C . GLY A 1 148 ? 4.769 21.459 13.326 1.00 66.44 148 GLY A C 1
ATOM 1121 O O . GLY A 1 148 ? 5.107 22.418 14.008 1.00 66.44 148 GLY A O 1
ATOM 1122 N N . GLY A 1 149 ? 4.740 21.528 11.989 1.00 56.62 149 GLY A N 1
ATOM 1123 C CA . GLY A 1 149 ? 4.922 22.768 11.213 1.00 56.62 149 GLY A CA 1
ATOM 1124 C C . GLY A 1 149 ? 6.334 23.382 11.209 1.00 56.62 149 GLY A C 1
ATOM 1125 O O . GLY A 1 149 ? 6.656 24.139 10.301 1.00 56.62 149 GLY A O 1
ATOM 1126 N N . ASN A 1 150 ? 7.209 23.016 12.149 1.00 54.72 150 ASN A N 1
ATOM 1127 C CA . ASN A 1 150 ? 8.539 23.617 12.340 1.00 54.72 150 ASN A CA 1
ATOM 1128 C C . ASN A 1 150 ? 9.672 22.950 11.530 1.00 54.72 150 ASN A C 1
ATOM 1130 O O . ASN A 1 150 ? 10.823 22.965 11.958 1.00 54.72 150 ASN A O 1
ATOM 1134 N N . GLY A 1 151 ? 9.379 22.313 10.392 1.00 48.22 151 GLY A N 1
ATOM 1135 C CA . GLY A 1 151 ? 10.425 21.667 9.585 1.00 48.22 151 GLY A CA 1
ATOM 1136 C C . GLY A 1 151 ? 10.970 20.352 10.162 1.00 48.22 151 GLY A C 1
ATOM 1137 O O . GLY A 1 151 ? 12.046 19.914 9.764 1.00 48.22 151 GLY A O 1
ATOM 1138 N N . GLY A 1 152 ? 10.228 19.684 11.059 1.00 49.03 152 GLY A N 1
ATOM 1139 C CA . GLY A 1 152 ? 10.477 18.267 11.362 1.00 49.03 152 GLY A CA 1
ATOM 1140 C C . GLY A 1 152 ? 10.403 17.416 10.082 1.00 49.03 152 GLY A C 1
ATOM 1141 O O . GLY A 1 152 ? 9.877 17.903 9.073 1.00 49.03 152 GLY A O 1
ATOM 1142 N N . PRO A 1 153 ? 10.922 16.172 10.071 1.00 44.28 153 PRO A N 1
ATOM 1143 C CA . PRO A 1 153 ? 10.885 15.354 8.870 1.00 44.28 153 PRO A CA 1
ATOM 1144 C C . PRO A 1 153 ? 9.432 15.211 8.421 1.00 44.28 153 PRO A C 1
ATOM 1146 O O . PRO A 1 153 ? 8.589 14.673 9.140 1.00 44.28 153 PRO A O 1
ATOM 1149 N N . LYS A 1 154 ? 9.132 15.767 7.242 1.00 45.09 154 LYS A N 1
ATOM 1150 C CA . LYS A 1 154 ? 7.877 15.526 6.533 1.00 45.09 154 LYS A CA 1
ATOM 1151 C C . LYS A 1 154 ? 7.694 14.003 6.506 1.00 45.09 154 LYS A C 1
ATOM 1153 O O . LYS A 1 154 ? 8.660 13.331 6.127 1.00 45.09 154 LYS A O 1
ATOM 1158 N N . PRO A 1 155 ? 6.531 13.447 6.901 1.00 44.84 155 PRO A N 1
ATOM 1159 C CA . PRO A 1 155 ? 6.272 12.032 6.683 1.00 44.84 155 PRO A CA 1
ATOM 1160 C C . PRO A 1 155 ? 6.604 11.751 5.221 1.00 44.84 155 PRO A C 1
ATOM 1162 O O . PRO A 1 155 ? 6.162 12.540 4.372 1.00 44.84 155 PRO A O 1
ATOM 1165 N N . PRO A 1 156 ? 7.456 10.759 4.907 1.00 47.53 156 PRO A N 1
ATOM 1166 C CA . PRO A 1 156 ? 7.767 10.487 3.522 1.00 47.53 156 PRO A CA 1
ATOM 1167 C C . PRO A 1 156 ? 6.423 10.245 2.845 1.00 47.53 156 PRO A C 1
ATOM 1169 O O . PRO A 1 156 ? 5.715 9.297 3.169 1.00 47.53 156 PRO A O 1
ATOM 1172 N N . GLY A 1 157 ? 6.045 11.145 1.932 1.00 46.25 157 GLY A N 1
ATOM 1173 C CA . GLY A 1 157 ? 5.014 10.815 0.961 1.00 46.25 157 GLY A CA 1
ATOM 1174 C C . GLY A 1 157 ? 5.471 9.581 0.176 1.00 46.25 157 GLY A C 1
ATOM 1175 O O . GLY A 1 157 ? 6.554 9.051 0.446 1.00 46.25 157 GLY A O 1
ATOM 1176 N N . PRO A 1 158 ? 4.720 9.131 -0.839 1.00 48.78 158 PRO A N 1
ATOM 1177 C CA . PRO A 1 158 ? 5.289 8.200 -1.803 1.00 48.78 158 PRO A CA 1
ATOM 1178 C C . PRO A 1 158 ? 6.642 8.774 -2.226 1.00 48.78 158 PRO A C 1
ATOM 1180 O O . PRO A 1 158 ? 6.689 9.873 -2.789 1.00 48.78 158 PRO A O 1
ATOM 1183 N N . GLN A 1 159 ? 7.746 8.122 -1.841 1.00 53.84 159 GLN A N 1
ATOM 1184 C CA . GLN A 1 159 ? 9.034 8.563 -2.339 1.00 53.84 159 GLN A CA 1
ATOM 1185 C C . GLN A 1 159 ? 8.909 8.440 -3.854 1.00 53.84 159 GLN A C 1
ATOM 1187 O O . GLN A 1 159 ? 8.443 7.390 -4.316 1.00 53.84 159 GLN A O 1
ATOM 1192 N N . PRO A 1 160 ? 9.219 9.497 -4.626 1.00 61.50 160 PRO A N 1
ATOM 1193 C CA . PRO A 1 160 ? 9.344 9.340 -6.060 1.00 61.50 160 PRO A CA 1
ATOM 1194 C C . PRO A 1 160 ? 10.249 8.132 -6.260 1.00 61.50 160 PRO A C 1
ATOM 1196 O O . PRO A 1 160 ? 11.358 8.109 -5.724 1.00 61.50 160 PRO A O 1
ATOM 1199 N N . LEU A 1 161 ? 9.732 7.090 -6.911 1.00 75.62 161 LEU A N 1
ATOM 1200 C CA . LEU A 1 161 ? 10.545 5.920 -7.206 1.00 75.62 161 LEU A CA 1
ATOM 1201 C C . LEU A 1 161 ? 11.804 6.422 -7.909 1.00 75.62 161 LEU A C 1
ATOM 1203 O O . LEU A 1 161 ? 11.656 7.315 -8.757 1.00 75.62 161 LEU A O 1
ATOM 1207 N N . PRO A 1 162 ? 13.000 5.906 -7.570 1.00 88.69 162 PRO A N 1
ATOM 1208 C CA . PRO A 1 162 ? 14.219 6.294 -8.256 1.00 88.69 162 PRO A CA 1
ATOM 1209 C C . PRO A 1 162 ? 13.974 6.261 -9.763 1.00 88.69 162 PRO A C 1
ATOM 1211 O O . PRO A 1 162 ? 13.677 5.216 -10.344 1.00 88.69 162 PRO A O 1
ATOM 1214 N N . THR A 1 163 ? 13.964 7.449 -10.360 1.00 93.31 163 THR A N 1
ATOM 1215 C CA . THR A 1 163 ? 13.663 7.661 -11.770 1.00 93.31 163 THR A CA 1
ATOM 1216 C C . THR A 1 163 ? 14.890 8.305 -12.358 1.00 93.31 163 THR A C 1
ATOM 1218 O O . THR A 1 163 ? 15.353 9.338 -11.873 1.00 93.31 163 THR A O 1
ATOM 1221 N N . GLY A 1 164 ? 15.445 7.667 -13.370 1.00 96.50 164 GLY A N 1
ATOM 1222 C CA . GLY A 1 164 ? 16.721 8.082 -13.907 1.00 96.50 164 GLY A CA 1
ATOM 1223 C C . GLY A 1 164 ? 17.193 7.176 -15.029 1.00 96.50 164 GLY A C 1
ATOM 1224 O O . GLY A 1 164 ? 16.474 6.262 -15.444 1.00 96.50 164 GLY A O 1
ATOM 1225 N N . PRO A 1 165 ? 18.423 7.402 -15.503 1.00 97.44 165 PRO A N 1
ATOM 1226 C CA . PRO A 1 165 ? 19.014 6.566 -16.526 1.00 97.44 165 PRO A CA 1
ATOM 1227 C C . PRO A 1 165 ? 19.276 5.148 -16.019 1.00 97.44 165 PRO A C 1
ATOM 1229 O O . PRO A 1 165 ? 20.021 4.952 -15.058 1.00 97.44 165 PRO A O 1
ATOM 1232 N N . VAL A 1 166 ? 18.710 4.159 -16.711 1.00 98.25 166 VAL A N 1
ATOM 1233 C CA . VAL A 1 166 ? 19.075 2.746 -16.551 1.00 98.25 166 VAL A CA 1
ATOM 1234 C C . VAL A 1 166 ? 20.285 2.479 -17.443 1.00 98.25 166 VAL A C 1
ATOM 1236 O O . VAL A 1 166 ? 20.183 2.535 -18.668 1.00 98.25 166 VAL A O 1
ATOM 1239 N N . ARG A 1 167 ? 21.454 2.261 -16.834 1.00 98.12 167 ARG A N 1
ATOM 1240 C CA . ARG A 1 167 ? 22.742 2.213 -17.546 1.00 98.12 167 ARG A CA 1
ATOM 1241 C C . ARG A 1 167 ? 23.175 0.786 -17.841 1.00 98.12 167 ARG A C 1
ATOM 1243 O O . ARG A 1 167 ? 23.296 -0.021 -16.925 1.00 98.12 167 ARG A O 1
ATOM 1250 N N . SER A 1 168 ? 23.466 0.508 -19.099 1.00 97.00 168 SER A N 1
ATOM 1251 C CA . SER A 1 168 ? 24.030 -0.745 -19.577 1.00 97.00 168 SER A CA 1
ATOM 1252 C C . SER A 1 168 ? 25.465 -0.964 -19.089 1.00 97.00 168 SER A C 1
ATOM 1254 O O . SER A 1 168 ? 26.256 -0.023 -18.987 1.00 97.00 168 SER A O 1
ATOM 1256 N N . GLY A 1 169 ? 25.824 -2.228 -18.866 1.00 95.56 169 GLY A N 1
ATOM 1257 C CA . GLY A 1 169 ? 27.205 -2.686 -18.729 1.00 95.56 169 GLY A CA 1
ATOM 1258 C C . GLY A 1 169 ? 28.031 -2.563 -20.017 1.00 95.56 169 GLY A C 1
ATOM 1259 O O . GLY A 1 169 ? 29.258 -2.575 -19.945 1.00 95.56 169 GLY A O 1
ATOM 1260 N N . ILE A 1 170 ? 27.395 -2.392 -21.181 1.00 96.62 170 ILE A N 1
ATOM 1261 C CA . ILE A 1 170 ? 28.055 -2.131 -22.466 1.00 96.62 170 ILE A CA 1
ATOM 1262 C C . ILE A 1 170 ? 28.229 -0.623 -22.653 1.00 96.62 170 ILE A C 1
ATOM 1264 O O . ILE A 1 170 ? 27.261 0.127 -22.796 1.00 96.62 170 ILE A O 1
ATOM 1268 N N . ALA A 1 171 ? 29.488 -0.175 -22.629 1.00 93.50 171 ALA A N 1
ATOM 1269 C CA . ALA A 1 171 ? 29.899 1.217 -22.847 1.00 93.50 171 ALA A CA 1
ATOM 1270 C C . ALA A 1 171 ? 29.179 2.270 -21.967 1.00 93.50 171 ALA A C 1
ATOM 1272 O O . ALA A 1 171 ? 29.211 3.460 -22.275 1.00 93.50 171 ALA A O 1
ATOM 1273 N N . GLY A 1 172 ? 28.524 1.858 -20.872 1.00 93.19 172 GLY A N 1
ATOM 1274 C CA . GLY A 1 172 ? 27.794 2.754 -19.971 1.00 93.19 172 GLY A CA 1
ATOM 1275 C C . GLY A 1 172 ? 26.582 3.446 -20.604 1.00 93.19 172 GLY A C 1
ATOM 1276 O O . GLY A 1 172 ? 26.144 4.472 -20.074 1.00 93.19 172 GLY A O 1
ATOM 1277 N N . LYS A 1 173 ? 26.069 2.927 -21.731 1.00 97.25 173 LYS A N 1
ATOM 1278 C CA . LYS A 1 173 ? 24.948 3.514 -22.484 1.00 97.25 173 LYS A CA 1
ATOM 1279 C C . LYS A 1 173 ? 23.641 3.439 -21.714 1.00 97.25 173 LYS A C 1
ATOM 1281 O O . LYS A 1 173 ? 23.499 2.641 -20.795 1.00 97.25 173 LYS A O 1
ATOM 1286 N N . CYS A 1 174 ? 22.682 4.270 -22.081 1.00 98.38 174 CYS A N 1
ATOM 1287 C CA . CYS A 1 174 ? 21.409 4.368 -21.391 1.00 98.38 174 CYS A CA 1
ATOM 1288 C C . CYS A 1 174 ? 20.310 3.623 -22.148 1.00 98.38 174 CYS A C 1
ATOM 1290 O O . CYS A 1 174 ? 20.296 3.614 -23.379 1.00 98.38 174 CYS A O 1
ATOM 1292 N N . LEU A 1 175 ? 19.392 3.020 -21.392 1.00 98.56 175 LEU A N 1
ATOM 1293 C CA . LEU A 1 175 ? 18.077 2.624 -21.883 1.00 98.56 175 LEU A CA 1
ATOM 1294 C C . LEU A 1 175 ? 17.370 3.871 -22.430 1.00 98.56 175 LEU A C 1
ATOM 1296 O O . LEU A 1 175 ? 17.340 4.899 -21.752 1.00 98.56 175 LEU A O 1
ATOM 1300 N N . ASP A 1 176 ? 16.834 3.790 -23.640 1.00 98.75 176 ASP A N 1
ATOM 1301 C CA . ASP A 1 176 ? 16.351 4.942 -24.401 1.00 98.75 176 ASP A CA 1
ATOM 1302 C C . ASP A 1 176 ? 15.074 4.576 -25.163 1.00 98.75 176 ASP A C 1
ATOM 1304 O O . ASP A 1 176 ? 14.987 3.509 -25.769 1.00 98.75 176 ASP A O 1
ATOM 1308 N N . VAL A 1 177 ? 14.063 5.440 -25.119 1.00 98.75 177 VAL A N 1
ATOM 1309 C CA . VAL A 1 177 ? 12.902 5.349 -26.012 1.00 98.75 177 VAL A CA 1
ATOM 1310 C C . VAL A 1 177 ? 13.247 6.041 -27.323 1.00 98.75 177 VAL A C 1
ATOM 1312 O O . VAL A 1 177 ? 13.505 7.244 -27.324 1.00 98.75 177 VAL A O 1
ATOM 1315 N N . ASP A 1 178 ? 13.174 5.318 -28.439 1.00 98.62 178 ASP A N 1
ATOM 1316 C CA . ASP A 1 178 ? 13.573 5.842 -29.745 1.00 98.62 178 ASP A CA 1
ATOM 1317 C C . ASP A 1 178 ? 12.856 7.155 -30.096 1.00 98.62 178 ASP A C 1
ATOM 1319 O O . ASP A 1 178 ? 11.624 7.261 -30.057 1.00 98.62 178 ASP A O 1
ATOM 1323 N N . GLN A 1 179 ? 13.660 8.184 -30.378 1.00 97.69 179 GLN A N 1
ATOM 1324 C CA . GLN A 1 179 ? 13.231 9.567 -30.631 1.00 97.69 179 GLN A CA 1
ATOM 1325 C C . GLN A 1 179 ? 12.359 10.195 -29.523 1.00 97.69 179 GLN A C 1
ATOM 1327 O O . GLN A 1 179 ? 11.703 11.211 -29.751 1.00 97.69 179 GLN A O 1
ATOM 1332 N N . GLY A 1 180 ? 12.302 9.601 -28.327 1.00 97.06 180 GLY A N 1
ATOM 1333 C CA . GLY A 1 180 ? 11.386 10.009 -27.260 1.00 97.06 180 GLY A CA 1
ATOM 1334 C C . GLY A 1 180 ? 9.903 9.868 -27.619 1.00 97.06 180 GLY A C 1
ATOM 1335 O O . GLY A 1 180 ? 9.065 10.542 -27.019 1.00 97.06 180 GLY A O 1
ATOM 1336 N N . SER A 1 181 ? 9.559 9.026 -28.598 1.00 98.06 181 SER A N 1
ATOM 1337 C CA . SER A 1 181 ? 8.177 8.841 -29.046 1.00 98.06 181 SER A CA 1
ATOM 1338 C C . SER A 1 181 ? 7.364 8.021 -28.044 1.00 98.06 181 SER A C 1
ATOM 1340 O O . SER A 1 181 ? 7.654 6.854 -27.783 1.00 98.06 181 SER A O 1
ATOM 1342 N N . SER A 1 182 ? 6.269 8.588 -27.540 1.00 94.38 182 SER A N 1
ATOM 1343 C CA . SER A 1 182 ? 5.345 7.889 -26.641 1.00 94.38 182 SER A CA 1
ATOM 1344 C C . SER A 1 182 ? 4.313 7.016 -27.367 1.00 94.38 182 SER A C 1
ATOM 1346 O O . SER A 1 182 ? 3.367 6.557 -26.731 1.00 94.38 182 SER A O 1
ATOM 1348 N N . ALA A 1 183 ? 4.440 6.773 -28.676 1.00 98.19 183 ALA A N 1
ATOM 1349 C CA . ALA A 1 183 ? 3.564 5.845 -29.396 1.00 98.19 183 ALA A CA 1
ATOM 1350 C C . ALA A 1 183 ? 3.723 4.395 -28.890 1.00 98.19 183 ALA A C 1
ATOM 1352 O O . ALA A 1 183 ? 4.794 3.995 -28.439 1.00 98.19 183 ALA A O 1
ATOM 1353 N N . ASP A 1 184 ? 2.644 3.609 -28.940 1.00 98.38 184 ASP A N 1
ATOM 1354 C CA . ASP A 1 184 ? 2.728 2.173 -28.644 1.00 98.38 184 ASP A CA 1
ATOM 1355 C C . ASP A 1 184 ? 3.525 1.455 -29.736 1.00 98.38 184 ASP A C 1
ATOM 1357 O O . ASP A 1 184 ? 3.343 1.714 -30.926 1.00 98.38 184 ASP A O 1
ATOM 1361 N N . GLY A 1 185 ? 4.429 0.573 -29.317 1.00 98.19 185 GLY A N 1
ATOM 1362 C CA . GLY A 1 185 ? 5.360 -0.121 -30.201 1.00 98.19 185 GLY A CA 1
ATOM 1363 C C . GLY A 1 185 ? 6.647 0.654 -30.485 1.00 98.19 185 GLY A C 1
ATOM 1364 O O . GLY A 1 185 ? 7.491 0.140 -31.220 1.00 98.19 185 GLY A O 1
ATOM 1365 N N . THR A 1 186 ? 6.844 1.851 -29.910 1.00 98.69 186 THR A N 1
ATOM 1366 C CA . THR A 1 186 ? 8.132 2.551 -30.027 1.00 98.69 186 THR A CA 1
ATOM 1367 C C . THR A 1 186 ? 9.247 1.675 -29.466 1.00 98.69 186 THR A C 1
ATOM 1369 O O . THR A 1 186 ? 9.133 1.095 -28.390 1.00 98.69 186 THR A O 1
ATOM 1372 N N . ARG A 1 187 ? 10.351 1.598 -30.197 1.00 98.62 187 ARG A N 1
ATOM 1373 C CA . ARG A 1 187 ? 11.533 0.826 -29.827 1.00 98.62 187 ARG A CA 1
ATOM 1374 C C . ARG A 1 187 ? 12.126 1.306 -28.502 1.00 98.62 187 ARG A C 1
ATOM 1376 O O . ARG A 1 187 ? 12.345 2.505 -28.331 1.00 98.62 187 ARG A O 1
ATOM 1383 N N . ILE A 1 188 ? 12.422 0.377 -27.593 1.00 98.75 188 ILE A N 1
ATOM 1384 C CA . ILE A 1 188 ? 13.354 0.639 -26.491 1.00 98.75 188 ILE A CA 1
ATOM 1385 C C . ILE A 1 188 ? 14.732 0.156 -26.941 1.00 98.75 188 ILE A C 1
ATOM 1387 O O . ILE A 1 188 ? 14.911 -1.001 -27.321 1.00 98.75 188 ILE A O 1
ATOM 1391 N N . GLN A 1 189 ? 15.699 1.061 -26.928 1.00 98.81 189 GLN A N 1
ATOM 1392 C CA . GLN A 1 189 ? 17.031 0.879 -27.490 1.00 98.81 189 GLN A CA 1
ATOM 1393 C C . GLN A 1 189 ? 18.120 1.267 -26.486 1.00 98.81 189 GLN A C 1
ATOM 1395 O O . GLN A 1 189 ? 17.835 1.763 -25.394 1.00 98.81 189 GLN A O 1
ATOM 1400 N N . THR A 1 190 ? 19.383 1.061 -26.855 1.00 98.62 190 THR A N 1
ATOM 1401 C CA . THR A 1 190 ? 20.510 1.733 -26.200 1.00 98.62 190 THR A CA 1
ATOM 1402 C C . THR A 1 190 ? 20.883 3.013 -26.933 1.00 98.62 190 THR A C 1
ATOM 1404 O O . THR A 1 190 ? 20.923 3.063 -28.165 1.00 98.62 190 THR A O 1
ATOM 1407 N N . TRP A 1 191 ? 21.196 4.056 -26.168 1.00 98.56 191 TRP A N 1
ATOM 1408 C CA . TRP A 1 191 ? 21.706 5.314 -26.703 1.00 98.56 191 TRP A CA 1
ATOM 1409 C C . TRP A 1 191 ? 22.719 5.949 -25.748 1.00 98.56 191 TRP A C 1
ATOM 1411 O O . TRP A 1 191 ? 22.689 5.734 -24.532 1.00 98.56 191 TRP A O 1
ATOM 1421 N N . SER A 1 192 ? 23.627 6.756 -26.286 1.00 98.31 192 SER A N 1
ATOM 1422 C CA . SER A 1 192 ? 24.548 7.582 -25.512 1.00 98.31 192 SER A CA 1
ATOM 1423 C C . SER A 1 192 ? 23.772 8.429 -24.498 1.00 98.31 192 SER A C 1
ATOM 1425 O O . SER A 1 192 ? 22.812 9.122 -24.835 1.00 98.31 192 SER A O 1
ATOM 1427 N N . CYS A 1 193 ? 24.162 8.370 -23.227 1.00 98.19 193 CYS A N 1
ATOM 1428 C CA . CYS A 1 193 ? 23.405 9.034 -22.172 1.00 98.19 193 CYS A CA 1
ATOM 1429 C C . CYS A 1 193 ? 23.369 10.559 -22.381 1.00 98.19 193 CYS A C 1
ATOM 1431 O O . CYS A 1 193 ? 24.414 11.204 -22.424 1.00 98.19 193 CYS A O 1
ATOM 1433 N N . ASN A 1 194 ? 22.171 11.132 -22.479 1.00 97.12 194 ASN A N 1
ATOM 1434 C CA . ASN A 1 194 ? 21.933 12.549 -22.773 1.00 97.12 194 ASN A CA 1
ATOM 1435 C C . ASN A 1 194 ? 20.969 13.228 -21.781 1.00 97.12 194 ASN A C 1
ATOM 1437 O O . ASN A 1 194 ? 20.662 14.407 -21.940 1.00 97.12 194 ASN A O 1
ATOM 1441 N N . ASN A 1 195 ? 20.511 12.504 -20.751 1.00 92.75 195 ASN A N 1
ATOM 1442 C CA . ASN A 1 195 ? 19.583 12.973 -19.712 1.00 92.75 195 ASN A CA 1
ATOM 1443 C C . ASN A 1 195 ? 18.211 13.446 -20.230 1.00 92.75 195 ASN A C 1
ATOM 1445 O O . ASN A 1 195 ? 17.468 14.095 -19.494 1.00 92.75 195 ASN A O 1
ATOM 1449 N N . SER A 1 196 ? 17.845 13.117 -21.469 1.00 97.44 196 SER A N 1
ATOM 1450 C CA . SER A 1 196 ? 16.512 13.410 -21.997 1.00 97.44 196 SER A CA 1
ATOM 1451 C C . SER A 1 196 ? 15.428 12.616 -21.260 1.00 97.44 196 SER A C 1
ATOM 1453 O O . SER A 1 196 ? 15.708 11.613 -20.597 1.00 97.44 196 SER A O 1
ATOM 1455 N N . ALA A 1 197 ? 14.169 13.039 -21.415 1.00 95.81 197 ALA A N 1
ATOM 1456 C CA . ALA A 1 197 ? 13.007 12.317 -20.894 1.00 95.81 197 ALA A CA 1
ATOM 1457 C C . ALA A 1 197 ? 12.911 10.877 -21.438 1.00 95.81 197 ALA A C 1
ATOM 1459 O O . ALA A 1 197 ? 12.416 9.994 -20.742 1.00 95.81 197 ALA A O 1
ATOM 1460 N N . ALA A 1 198 ? 13.427 10.637 -22.649 1.00 97.88 198 ALA A N 1
ATOM 1461 C CA . ALA A 1 198 ? 13.460 9.325 -23.291 1.00 97.88 198 ALA A CA 1
ATOM 1462 C C . ALA A 1 198 ? 14.332 8.303 -22.545 1.00 97.88 198 ALA A C 1
ATOM 1464 O O . ALA A 1 198 ? 14.169 7.107 -22.753 1.00 97.88 198 ALA A O 1
ATOM 1465 N N . GLN A 1 199 ? 15.230 8.769 -21.672 1.00 98.44 199 GLN A N 1
ATOM 1466 C CA . GLN A 1 199 ? 16.155 7.938 -20.897 1.00 98.44 199 GLN A CA 1
ATOM 1467 C C . GLN A 1 199 ? 15.798 7.878 -19.410 1.00 98.44 199 GLN A C 1
ATOM 1469 O O . GLN A 1 199 ? 16.579 7.376 -18.607 1.00 98.44 199 GLN A O 1
ATOM 1474 N N . GLN A 1 200 ? 14.639 8.412 -19.018 1.00 97.25 200 GLN A N 1
ATOM 1475 C CA . GLN A 1 200 ? 14.186 8.392 -17.630 1.00 97.25 200 GLN A CA 1
ATOM 1476 C C . GLN A 1 200 ? 13.275 7.189 -17.414 1.00 97.25 200 GLN A C 1
ATOM 1478 O O . GLN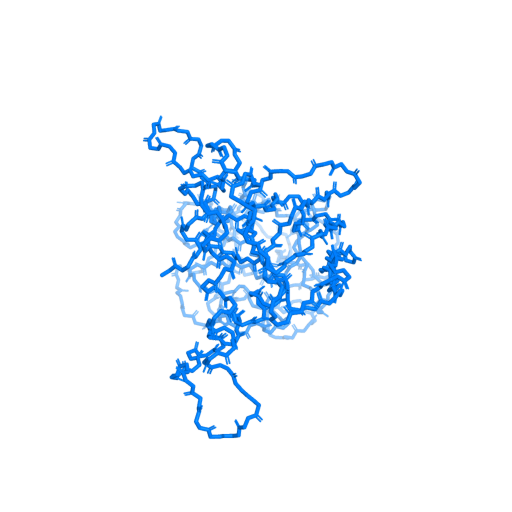 A 1 200 ? 12.134 7.176 -17.884 1.00 97.25 200 GLN A O 1
ATOM 1483 N N . PHE A 1 201 ? 13.779 6.196 -16.683 1.00 97.75 201 PHE A N 1
ATOM 1484 C CA . PHE A 1 201 ? 13.032 4.992 -16.350 1.00 97.75 201 PHE A CA 1
ATOM 1485 C C . PHE A 1 201 ? 12.971 4.756 -14.844 1.00 97.75 201 PHE A C 1
ATOM 1487 O O . PHE A 1 201 ? 13.867 5.155 -14.102 1.00 97.75 201 PHE A O 1
ATOM 1494 N N . ALA A 1 202 ? 11.915 4.078 -14.402 1.00 95.81 202 ALA A N 1
ATOM 1495 C CA . ALA A 1 202 ? 11.743 3.623 -13.027 1.00 95.81 202 ALA A CA 1
ATOM 1496 C C . ALA A 1 202 ? 11.221 2.185 -13.013 1.00 95.81 202 ALA A C 1
ATOM 1498 O O . ALA A 1 202 ? 10.246 1.871 -13.698 1.00 95.81 202 ALA A O 1
ATOM 1499 N N . LEU A 1 203 ? 11.839 1.316 -12.212 1.00 95.56 203 LEU A N 1
ATOM 1500 C CA . LEU A 1 203 ? 11.280 -0.001 -11.911 1.00 95.56 203 LEU A CA 1
ATOM 1501 C C . LEU A 1 203 ? 10.300 0.142 -10.743 1.00 95.56 203 LEU A C 1
ATOM 1503 O O . LEU A 1 203 ? 10.695 0.477 -9.626 1.00 95.56 203 LEU A O 1
ATOM 1507 N N . THR A 1 204 ? 9.014 -0.070 -11.000 1.00 90.62 204 THR A N 1
ATOM 1508 C CA . THR A 1 204 ? 7.944 0.147 -10.022 1.00 90.62 204 THR A CA 1
ATOM 1509 C C . THR A 1 204 ? 7.664 -1.114 -9.187 1.00 90.62 204 THR A C 1
ATOM 1511 O O . THR A 1 204 ? 7.897 -2.225 -9.664 1.00 90.62 204 THR A O 1
ATOM 1514 N N . PRO A 1 205 ? 7.131 -0.993 -7.949 1.00 87.25 205 PRO A N 1
ATOM 1515 C CA . PRO A 1 205 ? 6.857 -2.147 -7.078 1.00 87.25 205 PRO A CA 1
ATOM 1516 C C . PRO A 1 205 ? 5.864 -3.169 -7.649 1.00 87.25 205 PRO A C 1
ATOM 1518 O O . PRO A 1 205 ? 5.860 -4.324 -7.240 1.00 87.25 205 PRO A O 1
ATOM 1521 N N . ASP A 1 206 ? 5.031 -2.760 -8.608 1.00 84.62 206 ASP A N 1
ATOM 1522 C CA . ASP A 1 206 ? 4.129 -3.640 -9.362 1.00 84.62 206 ASP A CA 1
ATOM 1523 C C . ASP A 1 206 ? 4.845 -4.432 -10.481 1.00 84.62 206 ASP A C 1
ATOM 1525 O O . ASP A 1 206 ? 4.189 -5.102 -11.287 1.00 84.62 206 ASP A O 1
ATOM 1529 N N . GLY A 1 207 ? 6.175 -4.336 -10.553 1.00 93.69 207 GLY A N 1
ATOM 1530 C CA . GLY A 1 207 ? 7.038 -5.055 -11.480 1.00 93.69 207 GLY A CA 1
ATOM 1531 C C . GLY A 1 207 ? 7.124 -4.450 -12.877 1.00 93.69 207 GLY A C 1
ATOM 1532 O O . GLY A 1 207 ? 7.606 -5.129 -13.770 1.00 93.69 207 GLY A O 1
ATOM 1533 N N . ASN A 1 208 ? 6.652 -3.227 -13.124 1.00 96.44 208 ASN A N 1
ATOM 1534 C CA . ASN A 1 208 ? 6.796 -2.602 -14.444 1.00 96.44 208 ASN A CA 1
ATOM 1535 C C . ASN A 1 208 ? 8.079 -1.758 -14.529 1.00 96.44 208 ASN A C 1
ATOM 1537 O O . ASN A 1 208 ? 8.375 -0.975 -13.631 1.00 96.44 208 ASN A O 1
ATOM 1541 N N . LEU A 1 209 ? 8.813 -1.846 -15.639 1.00 97.75 209 LEU A N 1
ATOM 1542 C CA . LEU A 1 209 ? 9.869 -0.883 -15.964 1.00 97.75 209 LEU A CA 1
ATOM 1543 C C . LEU A 1 209 ? 9.247 0.236 -16.803 1.00 97.75 209 LEU A C 1
ATOM 1545 O O . LEU A 1 209 ? 8.864 0.003 -17.948 1.00 97.75 209 LEU A O 1
ATOM 1549 N N . ARG A 1 210 ? 9.073 1.426 -16.223 1.00 97.31 210 ARG A N 1
ATOM 1550 C CA . ARG A 1 210 ? 8.289 2.508 -16.830 1.00 97.31 210 ARG A CA 1
ATOM 1551 C C . ARG A 1 210 ? 9.158 3.632 -17.367 1.00 97.31 210 ARG A C 1
ATOM 1553 O O . ARG A 1 210 ? 10.038 4.086 -16.649 1.00 97.31 210 ARG A O 1
ATOM 1560 N N . GLY A 1 211 ? 8.849 4.122 -18.565 1.00 96.25 211 GLY A N 1
ATOM 1561 C CA . GLY A 1 211 ? 9.454 5.303 -19.193 1.00 96.25 211 GLY A CA 1
ATOM 1562 C C . GLY A 1 211 ? 8.395 6.091 -19.965 1.00 96.25 211 GLY A C 1
ATOM 1563 O O . GLY A 1 211 ? 7.446 5.504 -20.476 1.00 96.25 211 GLY A O 1
ATOM 1564 N N . LEU A 1 212 ? 8.483 7.425 -19.992 1.00 95.06 212 LEU A N 1
ATOM 1565 C CA . LEU A 1 212 ? 7.487 8.306 -20.643 1.00 95.06 212 LEU A CA 1
ATOM 1566 C C . LEU A 1 212 ? 6.010 8.003 -20.276 1.00 95.06 212 LEU A C 1
ATOM 1568 O O . LEU A 1 212 ? 5.105 8.173 -21.090 1.00 95.06 212 LEU A O 1
ATOM 1572 N N . GLY A 1 213 ? 5.755 7.525 -19.052 1.00 92.44 213 GLY A N 1
ATOM 1573 C CA . GLY A 1 213 ? 4.411 7.151 -18.584 1.00 92.44 213 GLY A CA 1
ATOM 1574 C C . GLY A 1 213 ? 3.881 5.805 -19.104 1.00 92.44 213 GLY A C 1
ATOM 1575 O O . GLY A 1 213 ? 2.740 5.453 -18.813 1.00 92.44 213 GLY A O 1
ATOM 1576 N N . LYS A 1 214 ? 4.700 5.044 -19.835 1.00 97.94 214 LYS A N 1
ATOM 1577 C CA . LYS A 1 214 ? 4.383 3.736 -20.422 1.00 97.94 214 LYS A CA 1
ATOM 1578 C C . LYS A 1 214 ? 5.320 2.648 -19.901 1.00 97.94 214 LYS A C 1
ATOM 1580 O O . LYS A 1 214 ? 6.235 2.935 -19.135 1.00 97.94 214 LYS A O 1
ATOM 1585 N N . CYS A 1 215 ? 5.057 1.402 -20.269 1.00 98.38 215 CYS A N 1
ATOM 1586 C CA . CYS A 1 215 ? 5.745 0.220 -19.766 1.00 98.38 215 CYS A CA 1
ATOM 1587 C C . CYS A 1 215 ? 6.667 -0.378 -20.837 1.00 98.38 215 CYS A C 1
ATOM 1589 O O . CYS A 1 215 ? 6.316 -0.397 -22.016 1.00 98.38 215 CYS A O 1
ATOM 1591 N N . ALA A 1 216 ? 7.832 -0.879 -20.420 1.00 98.62 216 ALA A N 1
ATOM 1592 C CA . ALA A 1 216 ? 8.658 -1.757 -21.238 1.00 98.62 216 ALA A CA 1
ATOM 1593 C C . ALA A 1 216 ? 7.948 -3.107 -21.393 1.00 98.62 216 ALA A C 1
ATOM 1595 O O . ALA A 1 216 ? 7.688 -3.802 -20.407 1.00 98.62 216 ALA A O 1
ATOM 1596 N N . ASP A 1 217 ? 7.626 -3.447 -22.631 1.00 98.62 217 ASP A N 1
ATOM 1597 C CA . ASP A 1 217 ? 6.735 -4.526 -23.031 1.00 98.62 217 ASP A CA 1
ATOM 1598 C C . ASP A 1 217 ? 7.468 -5.443 -24.013 1.00 98.62 217 ASP A C 1
ATOM 1600 O O . ASP A 1 217 ? 8.082 -4.977 -24.975 1.00 98.62 217 ASP A O 1
ATOM 1604 N N . ILE A 1 218 ? 7.445 -6.747 -23.753 1.00 98.75 218 ILE A N 1
ATOM 1605 C CA . ILE A 1 218 ? 7.999 -7.733 -24.678 1.00 98.75 218 ILE A CA 1
ATOM 1606 C C . ILE A 1 218 ? 6.982 -7.997 -25.787 1.00 98.75 218 ILE A C 1
ATOM 1608 O O . ILE A 1 218 ? 5.888 -8.514 -25.544 1.00 98.75 218 ILE A O 1
ATOM 1612 N N . SER A 1 219 ? 7.401 -7.712 -27.015 1.00 97.38 219 SER A N 1
ATOM 1613 C CA . SER A 1 219 ? 6.671 -7.963 -28.250 1.00 97.38 219 SER A CA 1
ATOM 1614 C C . SER A 1 219 ? 7.282 -9.140 -29.010 1.00 97.38 219 SER A C 1
ATOM 1616 O O . SER A 1 219 ? 8.501 -9.272 -29.122 1.00 97.38 219 SER A O 1
ATOM 1618 N N . GLY A 1 220 ? 6.428 -10.001 -29.566 1.00 87.69 220 GLY A N 1
ATOM 1619 C CA . GLY A 1 220 ? 6.855 -11.173 -30.339 1.00 87.69 220 GLY A CA 1
ATOM 1620 C C . GLY A 1 220 ? 6.932 -12.489 -29.554 1.00 87.69 220 GLY A C 1
ATOM 1621 O O . GLY A 1 220 ? 7.356 -13.491 -30.120 1.00 87.69 220 GLY A O 1
ATOM 1622 N N . GLY A 1 221 ? 6.477 -12.522 -28.295 1.00 94.00 221 GLY A N 1
ATOM 1623 C CA . GLY A 1 221 ? 6.334 -13.749 -27.499 1.00 94.00 221 GLY A CA 1
ATOM 1624 C C . GLY A 1 221 ? 7.386 -13.903 -26.400 1.00 94.00 221 GLY A C 1
ATOM 1625 O O . GLY A 1 221 ? 7.935 -12.921 -25.914 1.00 94.00 221 GLY A O 1
ATOM 1626 N N . THR A 1 222 ? 7.630 -15.141 -25.967 1.00 97.81 222 THR A N 1
ATOM 1627 C CA . THR A 1 222 ? 8.539 -15.459 -24.849 1.00 97.81 222 THR A CA 1
ATOM 1628 C C . THR A 1 222 ? 9.900 -15.987 -25.287 1.00 97.81 222 THR A C 1
ATOM 1630 O O . THR A 1 222 ? 10.744 -16.224 -24.427 1.00 97.81 222 THR A O 1
ATOM 1633 N N . GLU A 1 223 ? 10.108 -16.215 -26.583 1.00 97.94 223 GLU A N 1
ATOM 1634 C CA . GLU A 1 223 ? 11.339 -16.789 -27.134 1.00 97.94 223 GLU A CA 1
ATOM 1635 C C . GLU A 1 223 ? 12.500 -15.784 -27.152 1.00 97.94 223 GLU A C 1
ATOM 1637 O O . GLU A 1 223 ? 12.298 -14.569 -27.072 1.00 97.94 223 GLU A O 1
ATOM 1642 N N . ASN A 1 224 ? 13.728 -16.296 -27.282 1.00 98.25 224 ASN A N 1
ATOM 1643 C CA 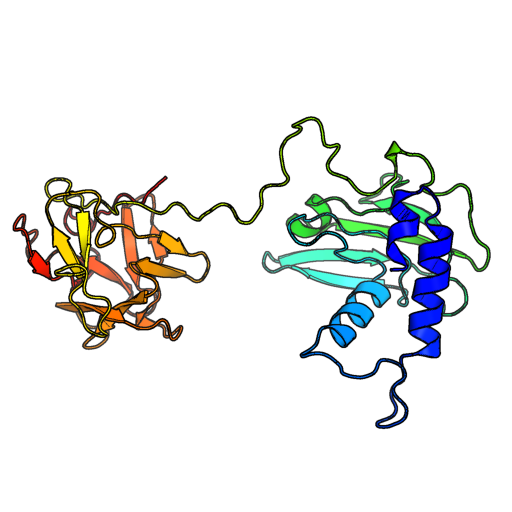. ASN A 1 224 ? 14.901 -15.459 -27.536 1.00 98.25 224 ASN A CA 1
ATOM 1644 C C . ASN A 1 224 ? 14.650 -14.542 -28.742 1.00 98.25 224 ASN A C 1
ATOM 1646 O O . ASN A 1 224 ? 14.026 -14.952 -29.722 1.00 98.25 224 ASN A O 1
ATOM 1650 N N . HIS A 1 225 ? 15.185 -13.324 -28.675 1.00 97.56 225 HIS A N 1
ATOM 1651 C CA . HIS A 1 225 ? 15.070 -12.283 -29.702 1.00 97.56 225 HIS A CA 1
ATOM 1652 C C . HIS A 1 225 ? 13.712 -11.577 -29.797 1.00 97.56 225 HIS A C 1
ATOM 1654 O O . HIS A 1 225 ? 13.563 -10.661 -30.610 1.00 97.56 225 HIS A O 1
ATOM 1660 N N . ALA A 1 226 ? 12.736 -11.922 -28.947 1.00 98.56 226 ALA A N 1
ATOM 1661 C CA . ALA A 1 226 ? 11.538 -11.098 -28.808 1.00 98.56 226 ALA A CA 1
ATOM 1662 C C . ALA A 1 226 ? 11.941 -9.677 -28.373 1.00 98.56 226 ALA A C 1
ATOM 1664 O O . ALA A 1 226 ? 12.760 -9.487 -27.471 1.00 98.56 226 ALA A O 1
ATOM 1665 N N . SER A 1 227 ? 11.417 -8.674 -29.074 1.00 98.56 227 SER A N 1
ATOM 1666 C CA . SER A 1 227 ? 11.842 -7.279 -28.934 1.00 98.56 227 SER A CA 1
ATOM 1667 C C . SER A 1 227 ? 11.187 -6.621 -27.729 1.00 98.56 227 SER A C 1
ATOM 1669 O O . SER A 1 227 ? 10.043 -6.922 -27.403 1.00 98.56 227 SER A O 1
ATOM 1671 N N . VAL A 1 228 ? 11.874 -5.669 -27.104 1.00 98.75 228 VAL A N 1
ATOM 1672 C CA . VAL A 1 228 ? 11.313 -4.870 -26.007 1.00 98.75 228 VAL A CA 1
ATOM 1673 C C . VAL A 1 228 ? 10.928 -3.485 -26.520 1.00 98.75 228 VAL A C 1
ATOM 1675 O O . VAL A 1 228 ? 11.759 -2.721 -27.010 1.00 98.75 228 VAL A O 1
ATOM 1678 N N . VAL A 1 229 ? 9.649 -3.153 -26.421 1.00 98.81 229 VAL A N 1
ATOM 1679 C CA . VAL A 1 229 ? 9.062 -1.906 -26.921 1.00 98.81 229 VAL A CA 1
ATOM 1680 C C . VAL A 1 229 ? 8.403 -1.130 -25.789 1.00 98.81 229 VAL A C 1
ATOM 1682 O O . VAL A 1 229 ? 8.190 -1.641 -24.693 1.00 98.81 229 VAL A O 1
ATOM 1685 N N . LEU A 1 230 ? 8.077 0.128 -26.047 1.00 98.62 230 LEU A N 1
ATOM 1686 C CA . LEU A 1 230 ? 7.251 0.940 -25.178 1.00 98.62 230 LEU A CA 1
ATOM 1687 C C . LEU A 1 230 ? 5.778 0.675 -25.496 1.00 98.62 230 LEU A C 1
ATOM 1689 O O . LEU A 1 230 ? 5.365 0.769 -26.653 1.00 98.62 230 LEU A O 1
ATOM 1693 N N . TRP A 1 231 ? 4.974 0.375 -24.479 1.00 98.50 231 TRP A N 1
ATOM 1694 C CA . TRP A 1 231 ? 3.541 0.140 -24.648 1.00 98.50 231 TRP A CA 1
ATOM 1695 C C . TRP A 1 231 ? 2.725 0.658 -23.462 1.00 98.50 231 TRP A C 1
ATOM 1697 O O . TRP A 1 231 ? 3.196 0.711 -22.322 1.00 98.50 231 TRP A O 1
ATOM 1707 N N . SER A 1 232 ? 1.477 1.038 -23.716 1.00 97.69 232 SER A N 1
ATOM 1708 C CA . SER A 1 232 ? 0.493 1.393 -22.696 1.00 97.69 232 SER A CA 1
ATOM 1709 C C . SER A 1 232 ? 0.431 0.314 -21.609 1.00 97.69 232 SER A C 1
ATOM 1711 O O . SER A 1 232 ? 0.303 -0.877 -21.889 1.00 97.69 232 SER A O 1
ATOM 1713 N N . CYS A 1 233 ? 0.542 0.711 -20.344 1.00 95.88 233 CYS A N 1
ATOM 1714 C CA . CYS A 1 233 ? 0.574 -0.248 -19.244 1.00 95.88 233 CYS A CA 1
ATOM 1715 C C . CYS A 1 233 ? -0.785 -0.955 -19.105 1.00 95.88 233 CYS A C 1
ATOM 1717 O O . CYS A 1 233 ? -1.780 -0.320 -18.758 1.00 95.88 233 CYS A O 1
ATOM 1719 N N . HIS A 1 234 ? -0.820 -2.264 -19.351 1.00 92.88 234 HIS A N 1
ATOM 1720 C CA . HIS A 1 234 ? -2.016 -3.115 -19.250 1.00 92.88 234 HIS A CA 1
ATOM 1721 C C . HIS A 1 234 ? -1.879 -4.200 -18.175 1.00 92.88 234 HIS A C 1
ATOM 1723 O O . HIS A 1 234 ? -2.850 -4.875 -17.846 1.00 92.88 234 HIS A O 1
ATOM 1729 N N . GLY A 1 235 ? -0.692 -4.328 -17.572 1.00 89.69 235 GLY A N 1
ATOM 1730 C CA . GLY A 1 235 ? -0.445 -5.225 -16.443 1.00 89.69 235 GLY A CA 1
ATOM 1731 C C . GLY A 1 235 ? -0.195 -6.679 -16.839 1.00 89.69 235 GLY A C 1
ATOM 1732 O O . GLY A 1 235 ? -0.008 -7.510 -15.949 1.00 89.69 235 GLY A O 1
ATOM 1733 N N . GLY A 1 236 ? -0.150 -6.978 -18.139 1.00 93.31 236 GLY A N 1
ATOM 1734 C CA . GLY A 1 236 ? 0.154 -8.300 -18.664 1.00 93.31 236 GLY A CA 1
ATOM 1735 C C . GLY A 1 236 ? 1.553 -8.801 -18.277 1.00 93.31 236 GLY A C 1
ATOM 1736 O O . GLY A 1 236 ? 2.451 -8.013 -17.964 1.00 93.31 236 GLY A O 1
ATOM 1737 N N . PRO A 1 237 ? 1.760 -10.128 -18.286 1.00 97.31 237 PRO A N 1
ATOM 1738 C CA . PRO A 1 237 ? 3.002 -10.757 -17.831 1.00 97.31 237 PRO A CA 1
ATOM 1739 C C . PRO A 1 237 ? 4.233 -10.383 -18.677 1.00 97.31 237 PRO A C 1
ATOM 1741 O O . PRO A 1 237 ? 5.351 -10.379 -18.164 1.00 97.31 237 PRO A O 1
ATOM 1744 N N . ASN A 1 238 ? 4.034 -9.988 -19.934 1.00 98.06 238 ASN A N 1
ATOM 1745 C CA . ASN A 1 238 ? 5.068 -9.490 -20.843 1.00 98.06 238 ASN A CA 1
ATOM 1746 C C . ASN A 1 238 ? 5.546 -8.056 -20.517 1.00 98.06 238 ASN A C 1
ATOM 1748 O O . ASN A 1 238 ? 6.520 -7.600 -21.106 1.00 98.06 238 ASN A O 1
ATOM 1752 N N . GLN A 1 239 ? 4.906 -7.356 -19.570 1.00 98.38 239 GLN A N 1
ATOM 1753 C CA . GLN A 1 239 ? 5.344 -6.047 -19.050 1.00 98.38 239 GLN A CA 1
ATOM 1754 C C . GLN A 1 239 ? 6.067 -6.144 -17.699 1.00 98.38 239 GLN A C 1
ATOM 1756 O O . GLN A 1 239 ? 6.467 -5.129 -17.123 1.00 98.38 239 GLN A O 1
ATOM 1761 N N . LYS A 1 240 ? 6.199 -7.360 -17.152 1.00 98.06 240 LYS A N 1
ATOM 1762 C CA . LYS A 1 240 ? 6.756 -7.583 -15.816 1.00 98.06 240 LYS A CA 1
ATOM 1763 C C . LYS A 1 240 ? 8.256 -7.823 -15.858 1.00 98.06 240 LYS A C 1
ATOM 1765 O O . LYS A 1 240 ? 8.747 -8.589 -16.679 1.00 98.06 240 LYS A O 1
ATOM 1770 N N . TRP A 1 241 ? 8.958 -7.216 -14.913 1.00 98.44 241 TRP A N 1
ATOM 1771 C CA . TRP A 1 241 ? 10.402 -7.252 -14.765 1.00 98.44 241 TRP A CA 1
ATOM 1772 C C . TRP A 1 241 ? 10.764 -7.375 -13.286 1.00 98.44 241 TRP A C 1
ATOM 1774 O O . TRP A 1 241 ? 10.207 -6.687 -12.429 1.00 98.44 241 TRP A O 1
ATOM 1784 N N . THR A 1 242 ? 11.721 -8.240 -12.983 1.00 97.75 242 THR A N 1
ATOM 1785 C CA . THR A 1 242 ? 12.366 -8.345 -11.674 1.00 97.75 242 THR A CA 1
ATOM 1786 C C . THR A 1 242 ? 13.838 -8.003 -11.822 1.00 97.75 242 THR A C 1
ATOM 1788 O O . THR A 1 242 ? 14.475 -8.353 -12.812 1.00 97.75 242 THR A O 1
ATOM 1791 N N . TYR A 1 243 ? 14.392 -7.295 -10.841 1.00 97.62 243 TYR A N 1
ATOM 1792 C CA . TYR A 1 243 ? 15.803 -6.932 -10.847 1.00 97.62 243 TYR A CA 1
ATOM 1793 C C . TYR A 1 243 ? 16.586 -7.801 -9.866 1.00 97.62 243 TYR A C 1
ATOM 1795 O O . TYR A 1 243 ? 16.285 -7.835 -8.672 1.00 97.62 243 TYR A O 1
ATOM 1803 N N . ASN A 1 244 ? 17.608 -8.493 -10.362 1.00 96.19 244 ASN A N 1
ATOM 1804 C CA . ASN A 1 244 ? 18.537 -9.255 -9.540 1.00 96.19 244 ASN A CA 1
ATOM 1805 C C . ASN A 1 244 ? 19.786 -8.406 -9.277 1.00 96.19 244 ASN A C 1
ATOM 1807 O O . ASN A 1 244 ? 20.651 -8.283 -10.137 1.00 96.19 244 ASN A O 1
ATOM 1811 N N . ALA A 1 245 ? 19.903 -7.842 -8.074 1.00 93.44 245 ALA A N 1
ATOM 1812 C CA . ALA A 1 245 ? 20.996 -6.931 -7.728 1.00 93.44 245 ALA A CA 1
ATOM 1813 C C . ALA A 1 245 ? 22.395 -7.577 -7.771 1.00 93.44 245 ALA A C 1
ATOM 1815 O O . ALA A 1 245 ? 23.373 -6.886 -8.047 1.00 93.44 245 ALA A O 1
ATOM 1816 N N . SER A 1 246 ? 22.503 -8.889 -7.528 1.00 94.19 246 SER A N 1
ATOM 1817 C CA . SER A 1 246 ? 23.784 -9.608 -7.552 1.00 94.19 246 SER A CA 1
ATOM 1818 C C . SER A 1 246 ? 24.329 -9.776 -8.970 1.00 94.19 246 SER A C 1
ATOM 1820 O O . SER A 1 246 ? 25.532 -9.671 -9.181 1.00 94.19 246 SER A O 1
ATOM 1822 N N . THR A 1 247 ? 23.446 -10.020 -9.939 1.00 96.31 247 THR A N 1
ATOM 1823 C CA . THR A 1 247 ? 23.809 -10.199 -11.359 1.00 96.31 247 THR A CA 1
ATOM 1824 C C . THR A 1 247 ? 23.601 -8.938 -12.194 1.00 96.31 247 THR A C 1
ATOM 1826 O O . THR A 1 247 ? 24.056 -8.879 -13.329 1.00 96.31 247 THR A O 1
ATOM 1829 N N . LYS A 1 248 ? 22.920 -7.930 -11.638 1.00 97.94 248 LYS A N 1
ATOM 1830 C CA . LYS A 1 248 ? 22.428 -6.725 -12.322 1.00 97.94 248 LYS A CA 1
ATOM 1831 C C . LYS A 1 248 ? 21.474 -7.013 -13.488 1.00 97.94 248 LYS A C 1
ATOM 1833 O O . LYS A 1 248 ? 21.312 -6.170 -14.366 1.00 97.94 248 LYS A O 1
ATOM 1838 N N . ALA A 1 249 ? 20.839 -8.181 -13.503 1.00 98.44 249 ALA A N 1
ATOM 1839 C CA . ALA A 1 249 ? 19.918 -8.567 -14.561 1.00 98.44 249 ALA A CA 1
ATOM 1840 C C . ALA A 1 249 ? 18.504 -8.020 -14.319 1.00 98.44 249 ALA A C 1
ATOM 1842 O O . ALA A 1 249 ? 17.982 -8.101 -13.205 1.00 98.44 249 ALA A O 1
ATOM 1843 N N . LEU A 1 250 ? 17.870 -7.525 -15.383 1.00 98.69 250 LEU A N 1
ATOM 1844 C CA . LEU A 1 250 ? 16.422 -7.322 -15.458 1.00 98.69 250 LEU A CA 1
ATOM 1845 C C . LEU A 1 250 ? 15.811 -8.549 -16.133 1.00 98.69 250 LEU A C 1
ATOM 1847 O O . LEU A 1 250 ? 16.088 -8.803 -17.301 1.00 98.69 250 LEU A O 1
ATOM 1851 N N . VAL A 1 251 ? 15.008 -9.316 -15.402 1.00 98.75 251 VAL A N 1
ATOM 1852 C CA . VAL A 1 251 ? 14.453 -10.600 -15.845 1.00 98.75 251 VAL A CA 1
ATOM 1853 C C . VAL A 1 251 ? 12.953 -10.468 -16.024 1.00 98.75 251 VAL A C 1
ATOM 1855 O O . VAL A 1 251 ? 12.269 -9.968 -15.133 1.00 98.75 251 VAL A O 1
ATOM 1858 N N . ASN A 1 252 ? 12.416 -10.949 -17.139 1.00 98.56 252 ASN A N 1
ATOM 1859 C CA . ASN A 1 252 ? 10.977 -11.097 -17.282 1.00 98.56 252 ASN A CA 1
ATOM 1860 C C . ASN A 1 252 ? 10.518 -12.425 -16.648 1.00 98.56 252 ASN A C 1
ATOM 1862 O O . ASN A 1 252 ? 10.933 -13.489 -17.110 1.00 98.56 252 ASN A O 1
ATOM 1866 N N . PRO A 1 253 ? 9.643 -12.412 -15.622 1.00 97.50 253 PRO A N 1
ATOM 1867 C CA . PRO A 1 253 ? 9.269 -13.635 -14.906 1.00 97.50 253 PRO A CA 1
ATOM 1868 C C . PRO A 1 253 ? 8.518 -14.674 -15.747 1.00 97.50 253 PRO A C 1
ATOM 1870 O O . PRO A 1 253 ? 8.563 -15.854 -15.418 1.00 97.50 253 PRO A O 1
ATOM 1873 N N . GLN A 1 254 ? 7.815 -14.255 -16.804 1.00 97.75 254 GLN A N 1
ATOM 1874 C CA . GLN A 1 254 ? 7.042 -15.162 -17.657 1.00 97.75 254 GLN A CA 1
ATOM 1875 C C . GLN A 1 254 ? 7.941 -15.994 -18.574 1.00 97.75 254 GLN A C 1
ATOM 1877 O O . GLN A 1 254 ? 7.730 -17.194 -18.718 1.00 97.75 254 GLN A O 1
ATOM 1882 N N . SER A 1 255 ? 8.918 -15.348 -19.210 1.00 97.94 255 SER A N 1
ATOM 1883 C CA . SER A 1 255 ? 9.863 -16.002 -20.120 1.00 97.94 255 SER A CA 1
ATOM 1884 C C . SER A 1 255 ? 11.065 -16.611 -19.398 1.00 97.94 255 SER A C 1
ATOM 1886 O O . SER A 1 255 ? 11.696 -17.515 -19.934 1.00 97.94 255 SER A O 1
ATOM 1888 N N . GLY A 1 256 ? 11.411 -16.109 -18.207 1.00 98.19 256 GLY A N 1
ATOM 1889 C CA . GLY A 1 256 ? 12.655 -16.451 -17.510 1.00 98.19 256 GLY A CA 1
ATOM 1890 C C . GLY A 1 256 ? 13.909 -15.840 -18.148 1.00 98.19 256 GLY A C 1
ATOM 1891 O O . GLY A 1 256 ? 15.021 -16.211 -17.776 1.00 98.19 256 GLY A O 1
ATOM 1892 N N . ARG A 1 257 ? 13.744 -14.918 -19.105 1.00 98.75 257 ARG A N 1
ATOM 1893 C CA . ARG A 1 257 ? 14.822 -14.327 -19.911 1.00 98.75 257 ARG A CA 1
ATOM 1894 C C . ARG A 1 257 ? 15.182 -12.920 -19.457 1.00 98.75 257 ARG A C 1
ATOM 1896 O O . ARG A 1 257 ? 14.384 -12.223 -18.829 1.00 98.75 257 ARG A O 1
ATOM 1903 N N . CYS A 1 258 ? 16.403 -12.518 -19.779 1.00 98.81 258 CYS A N 1
ATOM 1904 C CA . CYS A 1 258 ? 16.995 -11.251 -19.384 1.00 98.81 258 CYS A CA 1
ATOM 1905 C C . CYS A 1 258 ? 16.804 -10.187 -20.471 1.00 98.81 258 CYS A C 1
ATOM 1907 O O . CYS A 1 258 ? 16.859 -10.505 -21.657 1.00 98.81 258 CYS A O 1
ATOM 1909 N N . LEU A 1 259 ? 16.623 -8.925 -20.069 1.00 98.81 259 LEU A N 1
ATOM 1910 C CA . LEU A 1 259 ? 16.737 -7.770 -20.960 1.00 98.81 259 LEU A CA 1
ATOM 1911 C C . LEU A 1 259 ? 18.165 -7.707 -21.506 1.00 98.81 259 LEU A C 1
ATOM 1913 O O . LEU A 1 259 ? 19.121 -7.593 -20.734 1.00 98.81 259 LEU A O 1
ATOM 1917 N N . ASP A 1 260 ? 18.289 -7.768 -22.822 1.00 98.75 260 ASP A N 1
ATOM 1918 C CA . ASP A 1 260 ? 19.530 -8.074 -23.518 1.00 98.75 260 ASP A CA 1
ATOM 1919 C C . ASP A 1 260 ? 19.805 -7.070 -24.639 1.00 98.75 260 ASP A C 1
ATOM 1921 O O . ASP A 1 260 ? 18.896 -6.621 -25.348 1.00 98.75 260 ASP A O 1
ATOM 1925 N N . ILE A 1 261 ? 21.084 -6.733 -24.793 1.00 98.69 261 ILE A N 1
ATOM 1926 C CA . ILE A 1 261 ? 21.603 -6.007 -25.949 1.00 98.69 261 ILE A CA 1
ATOM 1927 C C . ILE A 1 261 ? 22.078 -7.038 -26.978 1.00 98.69 261 ILE A C 1
ATOM 1929 O O . ILE A 1 261 ? 23.095 -7.697 -26.729 1.00 98.69 261 ILE A O 1
ATOM 1933 N N . PRO A 1 262 ? 21.415 -7.139 -28.147 1.00 98.31 262 PRO A N 1
ATOM 1934 C CA . PRO A 1 262 ? 21.796 -8.088 -29.180 1.00 98.31 262 PRO A CA 1
ATOM 1935 C C . PRO A 1 262 ? 23.281 -7.990 -29.522 1.00 98.31 262 PRO A C 1
ATOM 1937 O O . PRO A 1 262 ? 23.813 -6.902 -29.757 1.00 98.31 262 PRO A O 1
ATOM 1940 N N . GLU A 1 263 ? 23.944 -9.147 -29.526 1.00 97.12 263 GLU A N 1
ATOM 1941 C CA . GLU A 1 263 ? 25.351 -9.298 -29.920 1.00 97.12 263 GLU A CA 1
ATOM 1942 C C . GLU A 1 263 ? 26.332 -8.433 -29.104 1.00 97.12 263 GLU A C 1
ATOM 1944 O O . GLU A 1 263 ? 27.457 -8.196 -29.534 1.00 97.12 263 GLU A O 1
ATOM 1949 N N . SER A 1 264 ? 25.932 -7.966 -27.911 1.00 96.88 264 SER A N 1
ATOM 1950 C CA . SER A 1 264 ? 26.714 -7.007 -27.110 1.00 96.88 264 SER A CA 1
ATOM 1951 C C . SER A 1 264 ? 27.071 -5.717 -27.868 1.00 96.88 264 SER A C 1
ATOM 1953 O O . SER A 1 264 ? 28.106 -5.108 -27.597 1.00 96.88 264 SER A O 1
ATOM 1955 N N . SER A 1 265 ? 26.228 -5.302 -28.821 1.00 98.00 265 SER A N 1
ATOM 1956 C CA . SER A 1 265 ? 26.440 -4.103 -29.638 1.00 98.00 265 SER A CA 1
ATOM 1957 C C . SER A 1 265 ? 26.623 -2.843 -28.785 1.00 98.00 265 SER A C 1
ATOM 1959 O O . SER A 1 265 ? 25.812 -2.526 -27.915 1.00 98.00 265 SER A O 1
ATOM 1961 N N . ASP A 1 266 ? 27.661 -2.067 -29.086 1.00 96.75 266 ASP A N 1
ATOM 1962 C CA . ASP A 1 266 ? 27.916 -0.754 -28.496 1.00 96.75 266 ASP A CA 1
ATOM 1963 C C . ASP A 1 266 ? 27.371 0.395 -29.359 1.00 96.75 266 ASP A C 1
ATOM 1965 O O . ASP A 1 266 ? 27.661 1.561 -29.094 1.00 96.75 266 ASP A O 1
ATOM 1969 N N . ARG A 1 267 ? 26.571 0.112 -30.393 1.00 98.00 267 ARG A N 1
ATOM 1970 C CA . ARG A 1 267 ? 26.026 1.134 -31.298 1.00 98.00 267 ARG A CA 1
ATOM 1971 C C . ARG A 1 267 ? 24.806 1.823 -30.701 1.00 98.00 267 ARG A C 1
ATOM 1973 O O . ARG A 1 267 ? 23.946 1.179 -30.104 1.00 98.00 267 ARG A O 1
ATOM 1980 N N . ASP A 1 268 ? 24.725 3.135 -30.905 1.00 98.38 268 ASP A N 1
ATOM 1981 C CA . ASP A 1 268 ? 23.497 3.883 -30.630 1.00 98.38 268 ASP A CA 1
ATOM 1982 C C . ASP A 1 268 ? 22.369 3.401 -31.545 1.00 98.38 268 ASP A C 1
ATOM 1984 O O . ASP A 1 268 ? 22.587 3.113 -32.724 1.00 98.38 268 ASP A O 1
ATOM 1988 N N . GLY A 1 269 ? 21.169 3.292 -30.983 1.00 98.19 269 GLY A N 1
ATOM 1989 C CA . GLY A 1 269 ? 19.988 2.809 -31.686 1.00 98.19 269 GLY A CA 1
ATOM 1990 C C . GLY A 1 269 ? 19.842 1.287 -31.712 1.00 98.19 269 GLY A C 1
ATOM 1991 O O . GLY A 1 269 ? 19.032 0.764 -32.478 1.00 98.19 269 GLY A O 1
ATOM 1992 N N . THR A 1 270 ? 20.619 0.552 -30.906 1.00 98.69 270 THR A N 1
ATOM 1993 C CA . THR A 1 270 ? 20.475 -0.908 -30.819 1.00 98.69 270 THR A CA 1
ATOM 1994 C C . THR A 1 270 ? 19.172 -1.249 -30.093 1.00 98.69 270 THR A C 1
ATOM 1996 O O . THR A 1 270 ? 19.061 -1.022 -28.891 1.00 98.69 270 THR A O 1
ATOM 1999 N N . GLN A 1 271 ? 18.198 -1.804 -30.819 1.00 98.56 271 GLN A N 1
ATOM 2000 C CA . GLN A 1 271 ? 16.937 -2.319 -30.273 1.00 98.56 271 GLN A CA 1
ATOM 2001 C C . GLN A 1 271 ? 17.204 -3.417 -29.239 1.00 98.56 271 GLN A C 1
ATOM 2003 O O . GLN A 1 271 ? 17.940 -4.361 -29.515 1.00 98.56 271 GLN A O 1
ATOM 2008 N N . LEU A 1 272 ? 16.570 -3.319 -28.072 1.00 98.75 272 LEU A N 1
ATOM 2009 C CA . LEU A 1 272 ? 16.688 -4.329 -27.025 1.00 98.75 272 LEU A CA 1
ATOM 2010 C C . LEU A 1 272 ? 15.786 -5.530 -27.275 1.00 98.75 272 LEU A C 1
ATOM 2012 O O . LEU A 1 272 ? 14.708 -5.416 -27.864 1.00 98.75 272 LEU A O 1
ATOM 2016 N N . GLN A 1 273 ? 16.211 -6.673 -26.763 1.00 98.75 273 GLN A N 1
ATOM 2017 C CA . GLN A 1 273 ? 15.482 -7.931 -26.851 1.00 98.75 273 GLN A CA 1
ATOM 2018 C C . GLN A 1 273 ? 15.436 -8.618 -25.486 1.00 98.75 273 GLN A C 1
ATOM 2020 O O . GLN A 1 273 ? 16.051 -8.157 -24.522 1.00 98.75 273 GLN A O 1
ATOM 2025 N N . ILE A 1 274 ? 14.730 -9.740 -25.405 1.00 98.81 274 ILE A N 1
ATOM 2026 C CA . ILE A 1 274 ? 14.977 -10.735 -24.364 1.00 98.81 274 ILE A CA 1
ATOM 2027 C 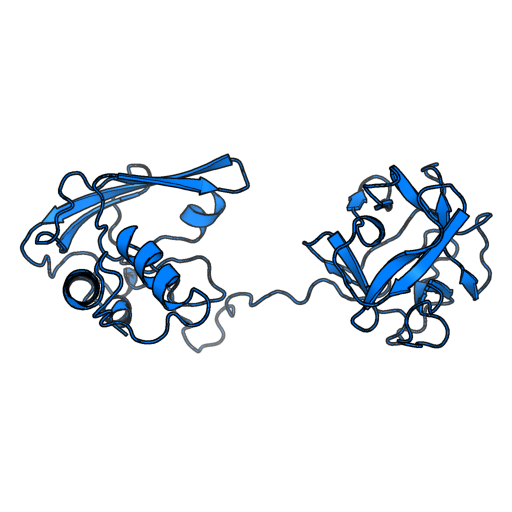C . ILE A 1 274 ? 15.865 -11.857 -24.892 1.00 98.81 274 ILE A C 1
ATOM 2029 O O . ILE A 1 274 ? 15.748 -12.280 -26.046 1.00 98.81 274 ILE A O 1
ATOM 2033 N N . PHE A 1 275 ? 16.747 -12.354 -24.035 1.00 98.69 275 PHE A N 1
ATOM 2034 C CA . PHE A 1 275 ? 17.590 -13.505 -24.333 1.00 98.69 275 PHE A CA 1
ATOM 2035 C C . PHE A 1 275 ? 17.837 -14.336 -23.071 1.00 98.69 275 PHE A C 1
ATOM 2037 O O . PHE A 1 275 ? 17.715 -13.833 -21.950 1.00 98.69 275 PHE A O 1
ATOM 2044 N N . ASP A 1 276 ? 18.179 -15.610 -23.238 1.00 98.62 276 ASP A N 1
ATOM 2045 C CA . ASP A 1 276 ? 18.563 -16.480 -22.129 1.00 98.62 276 ASP A CA 1
ATOM 2046 C C . ASP A 1 276 ? 19.647 -15.810 -21.273 1.00 98.62 276 ASP A C 1
ATOM 2048 O O . ASP A 1 276 ? 20.634 -15.256 -21.771 1.00 98.62 276 ASP A O 1
ATOM 2052 N N . CYS A 1 277 ? 19.440 -15.837 -19.959 1.00 98.50 277 CYS A N 1
ATOM 2053 C CA . CYS A 1 277 ? 20.328 -15.164 -19.025 1.00 98.50 277 CYS A CA 1
ATOM 2054 C C . CYS A 1 277 ? 21.720 -15.818 -19.039 1.00 98.50 277 CYS A C 1
ATOM 2056 O O . CYS A 1 277 ? 21.865 -16.995 -18.712 1.00 98.50 277 CYS A O 1
ATOM 2058 N N . ASN A 1 278 ? 22.751 -15.053 -19.397 1.00 97.12 278 ASN A N 1
ATOM 2059 C CA . ASN A 1 278 ? 24.112 -15.545 -19.644 1.00 97.12 278 ASN A CA 1
ATOM 2060 C C . ASN A 1 278 ? 25.205 -14.770 -18.876 1.00 97.12 278 ASN A C 1
ATOM 2062 O O . ASN A 1 278 ? 26.392 -15.023 -19.067 1.00 97.12 278 ASN A O 1
ATOM 2066 N N . SER A 1 279 ? 24.816 -13.854 -17.982 1.00 94.38 279 SER A N 1
ATOM 2067 C CA . SER A 1 279 ? 25.704 -13.054 -17.113 1.00 94.38 279 SER A CA 1
ATOM 2068 C C . SER A 1 279 ? 26.684 -12.116 -17.835 1.00 94.38 279 SER A C 1
ATOM 2070 O O . SER A 1 279 ? 27.545 -11.515 -17.185 1.00 94.38 279 SER A O 1
ATOM 2072 N N . THR A 1 280 ? 26.567 -11.950 -19.155 1.00 97.62 280 THR A N 1
ATOM 2073 C CA . THR A 1 280 ? 27.408 -11.018 -19.917 1.00 97.62 280 THR A CA 1
ATOM 2074 C C . THR A 1 280 ? 27.046 -9.563 -19.618 1.00 97.62 280 THR A C 1
ATOM 2076 O O . THR A 1 280 ? 25.955 -9.254 -19.137 1.00 97.62 280 THR A O 1
ATOM 2079 N N . ALA A 1 281 ? 27.952 -8.635 -19.941 1.00 97.56 281 ALA A N 1
ATOM 2080 C CA . ALA A 1 281 ? 27.713 -7.201 -19.766 1.00 97.56 281 ALA A CA 1
ATOM 2081 C C . ALA A 1 281 ? 26.504 -6.679 -20.573 1.00 97.56 281 ALA A C 1
ATOM 2083 O O . ALA A 1 281 ? 25.912 -5.674 -20.183 1.00 97.56 281 ALA A O 1
ATOM 2084 N N . ALA A 1 282 ? 26.098 -7.384 -21.639 1.00 97.62 282 ALA A N 1
ATOM 2085 C CA . ALA A 1 282 ? 24.913 -7.078 -22.444 1.00 97.62 282 ALA A CA 1
ATOM 2086 C C . ALA A 1 282 ? 23.588 -7.187 -21.670 1.00 97.62 282 ALA A C 1
ATOM 2088 O O . ALA A 1 282 ? 22.587 -6.622 -22.104 1.00 97.62 282 ALA A O 1
ATOM 2089 N N . GLN A 1 283 ? 23.590 -7.872 -20.524 1.00 98.56 283 GLN A N 1
ATOM 2090 C CA . GLN A 1 283 ? 22.412 -8.102 -19.681 1.00 98.56 283 GLN A CA 1
ATOM 2091 C C . GLN A 1 283 ? 22.521 -7.434 -18.305 1.00 98.56 283 GLN A C 1
ATOM 2093 O O . GLN A 1 283 ? 21.668 -7.637 -17.440 1.00 98.56 283 GLN A O 1
ATOM 2098 N N . GLN A 1 284 ? 23.579 -6.652 -18.082 1.00 98.50 284 GLN A N 1
ATOM 2099 C CA . GLN A 1 284 ? 23.817 -5.963 -16.820 1.00 98.50 284 GLN A CA 1
ATOM 2100 C C . GLN A 1 284 ? 23.322 -4.523 -16.905 1.00 98.50 284 GLN A C 1
ATOM 2102 O O . GLN A 1 284 ? 23.754 -3.756 -17.764 1.00 98.50 284 GLN A O 1
ATOM 2107 N N . TRP A 1 285 ? 22.459 -4.142 -15.968 1.00 98.31 285 TRP A N 1
ATOM 2108 C CA . TRP A 1 285 ? 21.804 -2.840 -15.928 1.00 98.31 285 TRP A CA 1
ATOM 2109 C C . TRP A 1 285 ? 21.940 -2.221 -14.541 1.00 98.31 285 TRP A C 1
ATOM 2111 O O . TRP A 1 285 ? 21.559 -2.814 -13.538 1.00 98.31 285 TRP A O 1
ATOM 2121 N N . SER A 1 286 ? 22.480 -1.010 -14.462 1.00 97.88 286 SER A N 1
ATOM 2122 C CA . SER A 1 286 ? 22.493 -0.225 -13.227 1.00 97.88 286 SER A CA 1
ATOM 2123 C C . SER A 1 286 ? 21.240 0.643 -13.187 1.00 97.88 286 SER A C 1
ATOM 2125 O O . SER A 1 286 ? 21.082 1.533 -14.024 1.00 97.88 286 SER A O 1
ATOM 2127 N N . LEU A 1 287 ? 20.347 0.354 -12.241 1.00 95.75 287 LEU A N 1
ATOM 2128 C CA . LEU A 1 287 ? 19.134 1.136 -12.005 1.00 95.75 287 LEU A CA 1
ATOM 2129 C C . LEU A 1 287 ? 19.457 2.483 -11.331 1.00 95.75 287 LEU A C 1
ATOM 2131 O O . LEU A 1 287 ? 20.481 2.585 -10.648 1.00 95.75 287 LEU A O 1
ATOM 2135 N N . PRO A 1 288 ? 18.600 3.507 -11.498 1.00 92.88 288 PRO A N 1
ATOM 2136 C CA . PRO A 1 288 ? 18.707 4.747 -10.735 1.00 92.88 288 PRO A CA 1
ATOM 2137 C C . PRO A 1 288 ? 18.579 4.490 -9.226 1.00 92.88 288 PRO A C 1
ATOM 2139 O O . PRO A 1 288 ? 17.842 3.601 -8.797 1.00 92.88 288 PRO A O 1
ATOM 2142 N N . SER A 1 289 ? 19.313 5.281 -8.441 1.00 81.38 289 SER A N 1
ATOM 2143 C CA . SER A 1 289 ? 19.350 5.255 -6.972 1.00 81.38 289 SER A CA 1
ATOM 2144 C C . SER A 1 289 ? 18.588 6.417 -6.360 1.00 81.38 289 SER A C 1
ATOM 2146 O O . SER A 1 289 ? 18.770 7.535 -6.896 1.00 81.38 289 SER A O 1
#